Protein AF-A0A7W1DEQ1-F1 (afdb_monomer_lite)

Sequence (201 aa):
MPDDEEIKKRAEELRKRAEESTANTDRENWEGCSFKWQPTSEAKKAYHNLARIIHPDLALDAKEKEKRHTLMAKLNDAYSAGDQNLLNKLVEDFRDSPDLISGDSIGDKLVRAIRQIFQVKNRLQELRAELLTAELSELYILRKKVSAEMFEGRNLLKQMAERTKTHIKKSERRLATLKDLNQVQEDYVKERFGMDISAFR

Secondary structure (DSSP, 8-state):
---HHHHHHHHHHHHHHHHHHHHHHHHHTSSS--------HHHHHHHHHHHHHH-GGG-SSHHHHHHHHHHHHHHHHHHHHT-HHHHHHHHHHHHH-GGG----SHHHHHHHHHHHHHHHHHHHHHHHHHHHHHHHSHHHHHHHHHHHHHHTT--HHHHHHHHHHHHHHHHHHHHHHHHHHHHHHHHHHHHHHS--GGGG-

Radius of gyration: 39.17 Å; chains: 1; bounding box: 70×55×130 Å

Structure (mmCIF, N/CA/C/O backbone):
data_AF-A0A7W1DEQ1-F1
#
_entry.id   AF-A0A7W1DEQ1-F1
#
loop_
_atom_site.group_PDB
_atom_site.id
_atom_site.type_symbol
_atom_site.label_atom_id
_atom_site.label_alt_id
_atom_site.label_comp_id
_atom_site.label_asym_id
_atom_site.label_entity_id
_atom_site.label_seq_id
_atom_site.pdbx_PDB_ins_code
_atom_site.Cartn_x
_atom_site.Cartn_y
_atom_site.Cartn_z
_atom_site.occupancy
_atom_site.B_iso_or_equiv
_atom_site.auth_seq_id
_atom_site.auth_comp_id
_atom_site.auth_asym_id
_atom_site.auth_atom_id
_atom_site.pdbx_PDB_model_num
ATOM 1 N N . MET A 1 1 ? -7.112 30.415 -86.686 1.00 47.03 1 MET A N 1
ATOM 2 C CA . MET A 1 1 ? -6.333 29.981 -85.514 1.00 47.03 1 MET A CA 1
ATOM 3 C C . MET A 1 1 ? -6.645 30.923 -84.359 1.00 47.03 1 MET A C 1
ATOM 5 O O . MET A 1 1 ? -5.878 31.847 -84.126 1.00 47.03 1 MET A O 1
ATOM 9 N N . PRO A 1 2 ? -7.811 30.804 -83.711 1.00 53.19 2 PRO A N 1
ATOM 10 C CA . PRO A 1 2 ? -7.944 31.236 -82.327 1.00 53.19 2 PRO A CA 1
ATOM 11 C C . PRO A 1 2 ? -7.381 30.130 -81.411 1.00 53.19 2 PRO A C 1
ATOM 13 O O . PRO A 1 2 ? -7.212 29.008 -81.874 1.00 53.19 2 PRO A O 1
ATOM 16 N N . ASP A 1 3 ? -7.077 30.462 -80.157 1.00 55.84 3 ASP A N 1
ATOM 17 C CA . ASP A 1 3 ? -6.889 29.527 -79.022 1.00 55.84 3 ASP A CA 1
ATOM 18 C C . ASP A 1 3 ? -5.497 29.446 -78.372 1.00 55.84 3 ASP A C 1
ATOM 20 O O . ASP A 1 3 ? -5.327 28.678 -77.434 1.00 55.84 3 ASP A O 1
ATOM 24 N N . ASP A 1 4 ? -4.524 30.299 -78.708 1.00 60.38 4 ASP A N 1
ATOM 25 C CA . ASP A 1 4 ? -3.333 30.445 -77.838 1.00 60.38 4 ASP A CA 1
ATOM 26 C C . ASP A 1 4 ? -3.597 31.378 -76.640 1.00 60.38 4 ASP A C 1
ATOM 28 O O . ASP A 1 4 ? -3.030 31.205 -75.557 1.00 60.38 4 ASP A O 1
ATOM 32 N N . GLU A 1 5 ? -4.487 32.363 -76.798 1.00 63.62 5 GLU A N 1
ATOM 33 C CA . GLU A 1 5 ? -4.832 33.286 -75.709 1.00 63.62 5 GLU A CA 1
ATOM 34 C C . GLU A 1 5 ? -5.783 32.671 -74.679 1.00 63.62 5 GLU A C 1
ATOM 36 O O . GLU A 1 5 ? -5.655 32.946 -73.484 1.00 63.62 5 GLU A O 1
ATOM 41 N N . GLU A 1 6 ? -6.710 31.809 -75.103 1.00 67.56 6 GLU A N 1
ATOM 42 C CA . GLU A 1 6 ? -7.657 31.171 -74.182 1.00 67.56 6 GLU A CA 1
ATOM 43 C C . GLU A 1 6 ? -6.969 30.170 -73.251 1.00 67.56 6 GLU A C 1
ATOM 45 O O . GLU A 1 6 ? -7.298 30.089 -72.066 1.00 67.56 6 GLU A O 1
ATOM 50 N N . ILE A 1 7 ? -5.967 29.447 -73.758 1.00 67.12 7 ILE A N 1
ATOM 51 C CA . ILE A 1 7 ? -5.186 28.491 -72.966 1.00 67.12 7 ILE A CA 1
ATOM 52 C C . ILE A 1 7 ? -4.368 29.227 -71.900 1.00 67.12 7 ILE A C 1
ATOM 54 O O . ILE A 1 7 ? -4.332 28.797 -70.745 1.00 67.12 7 ILE A O 1
ATOM 58 N N . LYS A 1 8 ? -3.767 30.372 -72.252 1.00 68.31 8 LYS A N 1
ATOM 59 C CA . LYS A 1 8 ? -3.029 31.210 -71.295 1.00 68.31 8 LYS A CA 1
ATOM 60 C C . LYS A 1 8 ? -3.944 31.773 -70.209 1.00 68.31 8 LYS A C 1
ATOM 62 O O . LYS A 1 8 ? -3.600 31.673 -69.034 1.00 68.31 8 LYS A O 1
ATOM 67 N N . LYS A 1 9 ? -5.134 32.263 -70.577 1.00 76.75 9 LYS A N 1
ATOM 68 C CA . LYS A 1 9 ? -6.123 32.764 -69.606 1.00 76.75 9 LYS A CA 1
ATOM 69 C C . LYS A 1 9 ? -6.588 31.677 -68.638 1.00 76.75 9 LYS A C 1
ATOM 71 O O . LYS A 1 9 ? -6.597 31.907 -67.434 1.00 76.75 9 LYS A O 1
ATOM 76 N N . ARG A 1 10 ? -6.881 30.467 -69.126 1.00 74.38 10 ARG A N 1
ATOM 77 C CA . ARG A 1 10 ? -7.274 29.339 -68.258 1.00 74.38 10 ARG A CA 1
ATOM 78 C C . ARG A 1 10 ? -6.138 28.882 -67.338 1.00 74.38 10 ARG A C 1
ATOM 80 O O . ARG A 1 10 ? -6.393 28.524 -66.191 1.00 74.38 10 ARG A O 1
ATOM 87 N N . ALA A 1 11 ? -4.887 28.916 -67.802 1.00 71.88 11 ALA A N 1
ATOM 88 C CA . ALA A 1 11 ? -3.726 28.596 -66.969 1.00 71.88 11 ALA A CA 1
ATOM 89 C C . ALA A 1 11 ? -3.509 29.629 -65.848 1.00 71.88 11 ALA A C 1
ATOM 91 O O . ALA A 1 11 ? -3.163 29.256 -64.726 1.00 71.88 11 ALA A O 1
ATOM 92 N N . GLU A 1 12 ? -3.745 30.912 -66.125 1.00 74.19 12 GLU A N 1
ATOM 93 C CA . GLU A 1 12 ? -3.698 31.977 -65.116 1.00 74.19 12 GLU A CA 1
ATOM 94 C C . GLU A 1 12 ? -4.859 31.892 -64.120 1.00 74.19 12 GLU A C 1
ATOM 96 O O . GLU A 1 12 ? -4.646 32.068 -62.921 1.00 74.19 12 GLU A O 1
ATOM 101 N N . GLU A 1 13 ? -6.067 31.556 -64.576 1.00 77.81 13 GLU A N 1
ATOM 102 C CA . GLU A 1 13 ? -7.224 31.341 -63.696 1.00 77.81 13 GLU A CA 1
ATOM 103 C C . GLU A 1 13 ? -7.026 30.143 -62.760 1.00 77.81 13 GLU A C 1
ATOM 105 O O . GLU A 1 13 ? -7.338 30.230 -61.572 1.00 77.81 13 GLU A O 1
ATOM 110 N N . LEU A 1 14 ? -6.444 29.044 -63.252 1.00 71.94 14 LEU A N 1
ATOM 111 C CA . LEU A 1 14 ? -6.099 27.888 -62.419 1.00 71.94 14 LEU A CA 1
ATOM 112 C C . LEU A 1 14 ? -5.022 28.225 -61.380 1.00 71.94 14 LEU A C 1
ATOM 114 O O . LEU A 1 14 ? -5.104 27.746 -60.250 1.00 71.94 14 LEU A O 1
ATOM 118 N N . ARG A 1 15 ? -4.045 29.076 -61.728 1.00 69.75 15 ARG A N 1
ATOM 119 C CA . ARG A 1 15 ? -3.025 29.559 -60.781 1.00 69.75 15 ARG A CA 1
ATOM 120 C C . ARG A 1 15 ? -3.622 30.454 -59.705 1.00 69.75 15 ARG A C 1
ATOM 122 O O . ARG A 1 15 ? -3.370 30.206 -58.532 1.00 69.75 15 ARG A O 1
ATOM 129 N N . LYS A 1 16 ? -4.464 31.420 -60.081 1.00 74.75 16 LYS A N 1
ATOM 130 C CA . LYS A 1 16 ? -5.161 32.279 -59.113 1.00 74.75 16 LYS A CA 1
ATOM 131 C C . LYS A 1 16 ? -6.043 31.472 -58.173 1.00 74.75 16 LYS A C 1
ATOM 133 O O . LYS A 1 16 ? -6.017 31.702 -56.973 1.00 74.75 16 LYS A O 1
ATOM 138 N N . ARG A 1 17 ? -6.762 30.476 -58.694 1.00 69.56 17 ARG A N 1
ATOM 139 C CA . ARG A 1 17 ? -7.605 29.602 -57.873 1.00 69.56 17 ARG A CA 1
ATOM 140 C C . ARG A 1 17 ? -6.783 28.733 -56.921 1.00 69.56 17 ARG A C 1
ATOM 142 O O . ARG A 1 17 ? -7.217 28.535 -55.792 1.00 69.56 17 ARG A O 1
ATOM 149 N N . ALA A 1 18 ? -5.610 28.257 -57.351 1.00 62.25 18 ALA A N 1
ATOM 150 C CA . ALA A 1 18 ? -4.668 27.540 -56.492 1.00 62.25 18 ALA A CA 1
ATOM 151 C C . ALA A 1 18 ? -4.112 28.451 -55.381 1.00 62.25 18 ALA A C 1
ATOM 153 O O . ALA A 1 18 ? -4.144 28.060 -54.216 1.00 62.25 18 ALA A O 1
ATOM 154 N N . GLU A 1 19 ? -3.702 29.678 -55.719 1.00 63.50 19 GLU A N 1
ATOM 155 C CA . GLU A 1 19 ? -3.213 30.688 -54.768 1.00 63.50 19 GLU A CA 1
ATOM 156 C C . GLU A 1 19 ? -4.291 31.122 -53.763 1.00 63.50 19 GLU A C 1
ATOM 158 O O . GLU A 1 19 ? -4.022 31.198 -52.564 1.00 63.50 19 GLU A O 1
ATOM 163 N N . GLU A 1 20 ? -5.529 31.339 -54.215 1.00 62.06 20 GLU A N 1
ATOM 164 C CA . GLU A 1 20 ? -6.677 31.650 -53.355 1.00 62.06 20 GLU A CA 1
ATOM 165 C C . GLU A 1 20 ? -7.023 30.480 -52.428 1.00 62.06 20 GLU A C 1
ATOM 167 O O . GLU A 1 20 ? -7.321 30.700 -51.254 1.00 62.06 20 GLU A O 1
ATOM 172 N N . SER A 1 21 ? -6.925 29.233 -52.907 1.00 57.22 21 SER A N 1
ATOM 173 C CA . SER A 1 21 ? -7.135 28.055 -52.059 1.00 57.22 21 SER A CA 1
ATOM 174 C C . SER A 1 21 ? -6.025 27.851 -51.026 1.00 57.22 21 SER A C 1
ATOM 176 O O . SER A 1 21 ? -6.354 27.523 -49.891 1.00 57.22 21 SER A O 1
ATOM 178 N N . THR A 1 22 ? -4.754 28.129 -51.355 1.00 52.09 22 THR A N 1
ATOM 179 C CA . THR A 1 22 ? -3.657 28.116 -50.368 1.00 52.09 22 THR A CA 1
ATOM 180 C C . THR A 1 22 ? -3.793 29.254 -49.357 1.00 52.09 22 THR A C 1
ATOM 182 O O . THR A 1 22 ? -3.634 29.046 -48.158 1.00 52.09 22 THR A O 1
ATOM 185 N N . ALA A 1 23 ? -4.189 30.447 -49.813 1.00 53.19 23 ALA A N 1
ATOM 186 C CA . ALA A 1 23 ? -4.351 31.614 -48.953 1.00 53.19 23 ALA A CA 1
ATOM 187 C C . ALA A 1 23 ? -5.555 31.493 -48.001 1.00 53.19 23 ALA A C 1
ATOM 189 O O . ALA A 1 23 ? -5.488 32.002 -46.881 1.00 53.19 23 ALA A O 1
ATOM 190 N N . ASN A 1 24 ? -6.634 30.809 -48.407 1.00 52.81 24 ASN A N 1
ATOM 191 C CA . ASN A 1 24 ? -7.759 30.497 -47.518 1.00 52.81 24 ASN A CA 1
ATOM 192 C C . ASN A 1 24 ? -7.419 29.392 -46.510 1.00 52.81 24 ASN A C 1
ATOM 194 O O . ASN A 1 24 ? -7.772 29.541 -45.343 1.00 52.81 24 ASN A O 1
ATOM 198 N N . THR A 1 25 ? -6.676 28.345 -46.900 1.00 50.09 25 THR A N 1
ATOM 199 C CA . THR A 1 25 ? -6.185 27.349 -45.928 1.00 50.09 25 THR A CA 1
ATOM 200 C C . THR A 1 25 ? -5.202 27.945 -44.925 1.00 50.09 25 THR A C 1
ATOM 202 O O . THR A 1 25 ? -5.201 27.535 -43.769 1.00 50.09 25 THR A O 1
ATOM 205 N N . ASP A 1 26 ? -4.411 28.946 -45.320 1.00 47.03 26 ASP A N 1
ATOM 206 C CA . ASP A 1 26 ? -3.446 29.587 -44.424 1.00 47.03 26 ASP A CA 1
ATOM 207 C C . ASP A 1 26 ? -4.098 30.636 -43.503 1.00 47.03 26 ASP A C 1
ATOM 209 O O . ASP A 1 26 ? -3.665 30.790 -42.361 1.00 47.03 26 ASP A O 1
ATOM 213 N N . ARG A 1 27 ? -5.163 31.328 -43.949 1.00 41.12 27 ARG A N 1
ATOM 214 C CA . ARG A 1 27 ? -5.910 32.302 -43.124 1.00 41.12 27 ARG A CA 1
ATOM 215 C C . ARG A 1 27 ? -6.861 31.654 -42.118 1.00 41.12 27 ARG A C 1
ATOM 217 O O . ARG A 1 27 ? -6.887 32.103 -40.977 1.00 41.12 27 ARG A O 1
ATOM 224 N N . GLU A 1 28 ? -7.600 30.607 -42.490 1.00 42.25 28 GLU A N 1
ATOM 225 C CA . GLU A 1 28 ? -8.505 29.911 -41.552 1.00 42.25 28 GLU A CA 1
ATOM 226 C C . GLU A 1 28 ? -7.742 29.088 -40.497 1.00 42.25 28 GLU A C 1
ATOM 228 O O . GLU A 1 28 ? -8.248 28.851 -39.402 1.00 42.25 28 GLU A O 1
ATOM 233 N N . ASN A 1 29 ? -6.491 28.707 -40.775 1.00 46.91 29 ASN A N 1
ATOM 234 C CA . ASN A 1 29 ? -5.663 27.912 -39.863 1.00 46.91 29 ASN A CA 1
ATOM 235 C C . ASN A 1 29 ? -4.826 28.761 -38.876 1.00 46.91 29 ASN A C 1
ATOM 237 O O . ASN A 1 29 ? -4.187 28.214 -37.976 1.00 46.91 29 ASN A O 1
ATOM 241 N N . TRP A 1 30 ? -4.827 30.096 -39.004 1.00 35.66 30 TRP A N 1
ATOM 242 C CA . TRP A 1 30 ? -3.998 30.998 -38.182 1.00 35.66 30 TRP A CA 1
ATOM 243 C C . TRP A 1 30 ? -4.705 31.640 -36.980 1.00 35.66 30 TRP A C 1
ATOM 245 O O . TRP A 1 30 ? -4.063 32.351 -36.208 1.00 35.66 30 TRP A O 1
ATOM 255 N N . GLU A 1 31 ? -5.990 31.355 -36.758 1.00 39.31 31 GLU A N 1
ATOM 256 C CA . GLU A 1 31 ? -6.706 31.751 -35.530 1.00 39.31 31 GLU A CA 1
ATOM 257 C C . GLU A 1 31 ? -6.883 30.586 -34.533 1.00 39.31 31 GLU A C 1
ATOM 259 O O . GLU A 1 31 ? -7.327 30.789 -33.404 1.00 39.31 31 GLU A O 1
ATOM 264 N N . GLY A 1 32 ? -6.475 29.364 -34.903 1.00 46.84 32 GLY A N 1
ATOM 265 C CA . GLY A 1 32 ? -6.760 28.147 -34.134 1.00 46.84 32 GLY A CA 1
ATOM 266 C C . GLY A 1 32 ? -5.676 27.637 -33.178 1.00 46.84 32 GLY A C 1
ATOM 267 O O . GLY A 1 32 ? -5.989 26.820 -32.318 1.00 46.84 32 GLY A O 1
ATOM 268 N N . CYS A 1 33 ? -4.407 28.046 -33.280 1.00 36.91 33 CYS A N 1
ATOM 269 C CA . CYS A 1 33 ? -3.329 27.354 -32.551 1.00 36.91 33 CYS A CA 1
ATOM 270 C C . CYS A 1 33 ? -2.178 28.277 -32.130 1.00 36.91 33 CYS A C 1
ATOM 272 O O . CYS A 1 33 ? -1.055 28.173 -32.609 1.00 36.91 33 CYS A O 1
ATOM 274 N N . SER A 1 34 ? -2.420 29.144 -31.150 1.00 44.41 34 SER A N 1
ATOM 275 C CA . SER A 1 34 ? -1.333 29.656 -30.308 1.00 44.41 34 SER A CA 1
ATOM 276 C C . SER A 1 34 ? -1.647 29.394 -28.838 1.00 44.41 34 SER A C 1
ATOM 278 O O . SER A 1 34 ? -1.632 30.306 -28.008 1.00 44.41 34 SER A O 1
ATOM 280 N N . PHE A 1 35 ? -1.870 28.126 -28.480 1.00 48.16 35 PHE A N 1
ATOM 281 C CA . PHE A 1 35 ? -1.556 27.715 -27.117 1.00 48.16 35 PHE A CA 1
ATOM 282 C C . PHE A 1 35 ? -0.030 27.745 -27.005 1.00 48.16 35 PHE A C 1
ATOM 284 O O . PHE A 1 35 ? 0.656 26.802 -27.391 1.00 48.16 35 PHE A O 1
ATOM 291 N N . LYS A 1 36 ? 0.534 28.878 -26.563 1.00 58.75 36 LYS A N 1
ATOM 292 C CA . LYS A 1 36 ? 1.955 28.947 -26.210 1.00 58.75 36 LYS A CA 1
ATOM 293 C C . LYS A 1 36 ? 2.146 28.030 -25.011 1.00 58.75 36 LYS A C 1
ATOM 295 O O . LYS A 1 36 ? 1.961 28.459 -23.876 1.00 58.75 36 LYS A O 1
ATOM 300 N N . TRP A 1 37 ? 2.461 26.766 -25.281 1.00 63.22 37 TRP A N 1
ATOM 301 C CA . TRP A 1 37 ? 2.790 25.783 -24.264 1.00 63.22 37 TRP A CA 1
ATOM 302 C C . TRP A 1 37 ? 3.887 26.366 -23.373 1.00 63.22 37 TRP A C 1
ATOM 304 O O . TRP A 1 37 ? 4.979 26.681 -23.849 1.00 63.22 37 TRP A O 1
ATOM 314 N N . GLN A 1 38 ? 3.572 26.574 -22.094 1.00 70.81 38 GLN A N 1
ATOM 315 C CA . GLN A 1 38 ? 4.526 27.005 -21.079 1.00 70.81 38 GLN A CA 1
ATOM 316 C C . GLN A 1 38 ? 4.953 25.756 -20.308 1.00 70.81 38 GLN A C 1
ATOM 318 O O . GLN A 1 38 ? 4.253 25.341 -19.384 1.00 70.81 38 GLN A O 1
ATOM 323 N N . PRO A 1 39 ? 6.069 25.109 -20.684 1.00 67.88 39 PRO A N 1
ATOM 324 C CA . PRO A 1 39 ? 6.409 23.815 -20.128 1.00 67.88 39 PRO A CA 1
ATOM 325 C C . PRO A 1 39 ? 6.858 23.993 -18.678 1.00 67.88 39 PRO A C 1
ATOM 327 O O . PRO A 1 39 ? 7.783 24.771 -18.403 1.00 67.88 39 PRO A O 1
ATOM 330 N N . THR A 1 40 ? 6.251 23.238 -17.764 1.00 76.56 40 THR A N 1
ATOM 331 C CA . THR A 1 40 ? 6.711 23.123 -16.376 1.00 76.56 40 THR A CA 1
ATOM 332 C C . THR A 1 40 ? 8.153 22.605 -16.332 1.00 76.56 40 THR A C 1
ATOM 334 O O . THR A 1 40 ? 8.636 21.919 -17.241 1.00 76.56 40 THR A O 1
ATOM 337 N N . SER A 1 41 ? 8.889 22.943 -15.270 1.00 74.12 41 SER A N 1
ATOM 338 C CA . SER A 1 41 ? 10.286 22.510 -15.105 1.00 74.12 41 SER A CA 1
ATOM 339 C C . SER A 1 41 ? 10.422 20.980 -15.077 1.00 74.12 41 SER A C 1
ATOM 341 O O . SER A 1 41 ? 11.418 20.435 -15.554 1.00 74.12 41 SER A O 1
ATOM 343 N N . GLU A 1 42 ? 9.403 20.287 -14.575 1.00 75.25 42 GLU A N 1
ATOM 344 C CA . GLU A 1 42 ? 9.288 18.830 -14.567 1.00 75.25 42 GLU A CA 1
ATOM 345 C C . GLU A 1 42 ? 9.077 18.255 -15.971 1.00 75.25 42 GLU A C 1
ATOM 347 O O . GLU A 1 42 ? 9.798 17.333 -16.356 1.00 75.25 42 GLU A O 1
ATOM 352 N N . ALA A 1 43 ? 8.187 18.846 -16.778 1.00 71.44 43 ALA A N 1
ATOM 353 C CA . ALA A 1 43 ? 7.960 18.425 -18.161 1.00 71.44 43 ALA A CA 1
ATOM 354 C C . ALA A 1 43 ? 9.224 18.570 -19.024 1.00 71.44 43 ALA A C 1
ATOM 356 O O . ALA A 1 43 ? 9.563 17.665 -19.786 1.00 71.44 43 ALA A O 1
ATOM 357 N N . LYS A 1 44 ? 9.993 19.658 -18.853 1.00 77.31 44 LYS A N 1
ATOM 358 C CA . LYS A 1 44 ? 11.289 19.828 -19.543 1.00 77.31 44 LYS A CA 1
ATOM 359 C C . LYS A 1 44 ? 12.292 18.744 -19.157 1.00 77.31 44 LYS A C 1
ATOM 361 O O . LYS A 1 44 ? 12.980 18.205 -20.021 1.00 77.31 44 LYS A O 1
ATOM 366 N N . LYS A 1 45 ? 12.384 18.414 -17.865 1.00 78.69 45 LYS A N 1
ATOM 367 C CA . LYS A 1 45 ? 13.288 17.364 -17.370 1.00 78.69 45 LYS A CA 1
ATOM 368 C C . LYS A 1 45 ? 12.898 15.990 -17.912 1.00 78.69 45 LYS A C 1
ATOM 370 O O . LYS A 1 45 ? 13.766 15.274 -18.403 1.00 78.69 45 LYS A O 1
ATOM 375 N N . ALA A 1 46 ? 11.617 15.633 -17.852 1.00 75.50 46 ALA A N 1
ATOM 376 C CA . ALA A 1 46 ? 11.111 14.366 -18.374 1.00 75.50 46 ALA A CA 1
ATOM 377 C C . ALA A 1 46 ? 11.348 14.239 -19.889 1.00 75.50 46 ALA A C 1
ATOM 379 O O . ALA A 1 46 ? 11.879 13.224 -20.339 1.00 75.50 46 ALA A O 1
ATOM 380 N N . TYR A 1 47 ? 11.080 15.306 -20.650 1.00 79.50 47 TYR A N 1
ATOM 381 C CA . TYR A 1 47 ? 11.345 15.362 -22.087 1.00 79.50 47 TYR A CA 1
ATOM 382 C C . TYR A 1 47 ? 12.833 15.181 -22.410 1.00 79.50 47 TYR A C 1
ATOM 384 O O . TYR A 1 47 ? 13.186 14.297 -23.185 1.00 79.50 47 TYR A O 1
ATOM 392 N N . HIS A 1 48 ? 13.730 15.951 -21.783 1.00 78.38 48 HIS A N 1
ATOM 393 C CA . HIS A 1 48 ? 15.169 15.833 -22.044 1.00 78.38 48 HIS A CA 1
ATOM 394 C C . HIS A 1 48 ? 15.730 14.460 -21.661 1.00 78.38 48 HIS A C 1
ATOM 396 O O . HIS A 1 48 ? 16.577 13.918 -22.376 1.00 78.38 48 HIS A O 1
ATOM 402 N N . ASN A 1 49 ? 15.246 13.875 -20.563 1.00 75.00 49 ASN A N 1
ATOM 403 C CA . ASN A 1 49 ? 15.651 12.537 -20.146 1.00 75.00 49 ASN A CA 1
ATOM 404 C C . ASN A 1 49 ? 15.249 11.475 -21.179 1.00 75.00 49 ASN A C 1
ATOM 406 O O . ASN A 1 49 ? 16.070 10.618 -21.502 1.00 75.00 49 ASN A O 1
ATOM 410 N N . LEU A 1 50 ? 14.030 11.550 -21.727 1.00 73.00 50 LEU A N 1
ATOM 411 C CA . LEU A 1 50 ? 13.557 10.637 -22.772 1.00 73.00 50 LEU A CA 1
ATOM 412 C C . LEU A 1 50 ? 14.238 10.874 -24.119 1.00 73.00 50 LEU A C 1
ATOM 414 O O . LEU A 1 50 ? 14.696 9.920 -24.746 1.00 73.00 50 LEU A O 1
ATOM 418 N N . ALA A 1 51 ? 14.380 12.133 -24.532 1.00 78.50 51 ALA A N 1
ATOM 419 C CA . ALA A 1 51 ? 15.039 12.508 -25.778 1.00 78.50 51 ALA A CA 1
ATOM 420 C C . ALA A 1 51 ? 16.482 11.988 -25.829 1.00 78.50 51 ALA A C 1
ATOM 422 O O . ALA A 1 51 ? 16.909 11.458 -26.850 1.00 78.50 51 ALA A O 1
ATOM 423 N N . ARG A 1 52 ? 17.219 12.041 -24.710 1.00 76.06 52 ARG A N 1
ATOM 424 C CA . ARG A 1 52 ? 18.583 11.492 -24.624 1.00 76.06 52 ARG A CA 1
ATOM 425 C C . ARG A 1 52 ? 18.635 9.975 -24.841 1.00 76.06 52 ARG A C 1
ATOM 427 O O . ARG A 1 52 ? 19.649 9.460 -25.298 1.00 76.06 52 ARG A O 1
ATOM 434 N N . ILE A 1 53 ? 17.569 9.260 -24.490 1.00 68.19 53 ILE A N 1
ATOM 435 C CA . ILE A 1 53 ? 17.488 7.796 -24.594 1.00 68.19 53 ILE A CA 1
ATOM 436 C C . ILE A 1 53 ? 17.019 7.367 -25.990 1.00 68.19 53 ILE A C 1
ATOM 438 O O . ILE A 1 53 ? 17.487 6.358 -26.512 1.00 68.19 53 ILE A O 1
ATOM 442 N N . ILE A 1 54 ? 16.100 8.129 -26.585 1.00 71.62 54 ILE A N 1
ATOM 443 C CA . ILE A 1 54 ? 15.393 7.782 -27.825 1.00 71.62 54 ILE A CA 1
ATOM 444 C C . ILE A 1 54 ? 16.029 8.472 -29.049 1.00 71.62 54 ILE A C 1
ATOM 446 O O . ILE A 1 54 ? 15.597 8.243 -30.174 1.00 71.62 54 ILE A O 1
ATOM 450 N N . HIS A 1 55 ? 17.091 9.270 -28.871 1.00 76.38 55 HIS A N 1
ATOM 451 C CA . HIS A 1 55 ? 17.668 10.059 -29.959 1.00 76.38 55 HIS A CA 1
ATOM 452 C C . HIS A 1 55 ? 18.065 9.195 -31.176 1.00 76.38 55 HIS A C 1
ATOM 454 O O . HIS A 1 55 ? 18.783 8.196 -31.009 1.00 76.38 55 HIS A O 1
ATOM 460 N N . PRO A 1 56 ? 17.652 9.577 -32.402 1.00 73.38 56 PRO A N 1
ATOM 461 C CA . PRO A 1 56 ? 17.972 8.833 -33.619 1.00 73.38 56 PRO A CA 1
ATOM 462 C C . PRO A 1 56 ? 19.475 8.808 -33.936 1.00 73.38 56 PRO A C 1
ATOM 464 O O . PRO A 1 56 ? 19.931 7.848 -34.542 1.00 73.38 56 PRO A O 1
ATOM 467 N N . ASP A 1 57 ? 20.262 9.789 -33.476 1.00 73.69 57 ASP A N 1
ATOM 468 C CA . ASP A 1 57 ? 21.730 9.800 -33.682 1.00 73.69 57 ASP A CA 1
ATOM 469 C C . ASP A 1 57 ? 22.479 8.732 -32.880 1.00 73.69 57 ASP A C 1
ATOM 471 O O . ASP A 1 57 ? 23.636 8.442 -33.161 1.00 73.69 57 ASP A O 1
ATOM 475 N N . LEU A 1 58 ? 21.831 8.131 -31.882 1.00 66.31 58 LEU A N 1
ATOM 476 C CA . LEU A 1 58 ? 22.403 7.020 -31.125 1.00 66.31 58 LEU A CA 1
ATOM 477 C C . LEU A 1 58 ? 22.094 5.662 -31.803 1.00 66.31 58 LEU A C 1
ATOM 479 O O . LEU A 1 58 ? 22.336 4.614 -31.203 1.00 66.31 58 LEU A O 1
ATOM 483 N N . ALA A 1 59 ? 21.485 5.657 -32.997 1.00 65.88 59 ALA A N 1
ATOM 484 C CA . ALA A 1 59 ? 21.213 4.452 -33.781 1.00 65.88 59 ALA A CA 1
ATOM 485 C C . ALA A 1 59 ? 22.423 4.074 -34.647 1.00 65.88 59 ALA A C 1
ATOM 487 O O . ALA A 1 59 ? 23.026 4.930 -35.291 1.00 65.88 59 ALA A O 1
ATOM 488 N N . LEU A 1 60 ? 22.746 2.780 -34.677 1.00 62.97 60 LEU A N 1
ATOM 489 C CA . LEU A 1 60 ? 23.851 2.236 -35.475 1.00 62.97 60 LEU A CA 1
ATOM 490 C C . LEU A 1 60 ? 23.383 1.728 -36.849 1.00 62.97 60 LEU A C 1
ATOM 492 O O . LEU A 1 60 ? 24.179 1.693 -37.783 1.00 62.97 60 LEU A O 1
ATOM 496 N N . ASP A 1 61 ? 22.101 1.371 -36.979 1.00 71.62 61 ASP A N 1
ATOM 497 C CA . ASP A 1 61 ? 21.499 0.833 -38.204 1.00 71.62 61 ASP A CA 1
ATOM 498 C C . ASP A 1 61 ? 20.338 1.710 -38.716 1.00 71.62 61 ASP A C 1
ATOM 500 O O . ASP A 1 61 ? 19.640 2.379 -37.947 1.00 71.62 61 ASP A O 1
ATOM 504 N N . ALA A 1 62 ? 20.091 1.690 -40.028 1.00 73.31 62 ALA A N 1
ATOM 505 C CA . ALA A 1 62 ? 19.055 2.496 -40.679 1.00 73.31 62 ALA A CA 1
ATOM 506 C C . ALA A 1 62 ? 17.642 2.147 -40.176 1.00 73.31 62 ALA A C 1
ATOM 508 O O . ALA A 1 62 ? 16.832 3.039 -39.919 1.00 73.31 62 ALA A O 1
ATOM 509 N N . LYS A 1 63 ? 17.369 0.858 -39.932 1.00 69.62 63 LYS A N 1
ATOM 510 C CA . LYS A 1 63 ? 16.083 0.388 -39.386 1.00 69.62 63 LYS A CA 1
ATOM 511 C C . LYS A 1 63 ? 15.856 0.842 -37.945 1.00 69.62 63 LYS A C 1
ATOM 513 O O . LYS A 1 63 ? 14.728 1.115 -37.537 1.00 69.62 63 LYS A O 1
ATOM 518 N N . GLU A 1 64 ? 16.919 0.925 -37.150 1.00 64.94 64 GLU A N 1
ATOM 519 C CA . GLU A 1 64 ? 16.839 1.454 -35.787 1.00 64.94 64 GLU A CA 1
ATOM 520 C C . GLU A 1 64 ? 16.635 2.959 -35.772 1.00 64.94 64 GLU A C 1
ATOM 522 O O . GLU A 1 64 ? 15.889 3.469 -34.935 1.00 64.94 64 GLU A O 1
ATOM 527 N N . LYS A 1 65 ? 17.277 3.661 -36.709 1.00 76.50 65 LYS A N 1
ATOM 528 C CA . LYS A 1 65 ? 17.117 5.100 -36.876 1.00 76.50 65 LYS A CA 1
ATOM 529 C C . LYS A 1 65 ? 15.662 5.450 -37.171 1.00 76.50 65 LYS A C 1
ATOM 531 O O . LYS A 1 65 ? 15.134 6.353 -36.532 1.00 76.50 65 LYS A O 1
ATOM 536 N N . GLU A 1 66 ? 14.990 4.696 -38.040 1.00 77.25 66 GLU A N 1
ATOM 537 C CA . GLU A 1 66 ? 13.557 4.868 -38.319 1.00 77.25 66 GLU A CA 1
ATOM 538 C C . GLU A 1 66 ? 12.687 4.611 -37.083 1.00 77.25 66 GLU A C 1
ATOM 540 O O . GLU A 1 66 ? 11.842 5.438 -36.739 1.00 77.25 66 GLU A O 1
ATOM 545 N N . LYS A 1 67 ? 12.927 3.518 -36.347 1.00 72.00 67 LYS A N 1
ATOM 546 C CA . LYS A 1 67 ? 12.189 3.235 -35.103 1.00 72.00 67 LYS A CA 1
ATOM 547 C C . LYS A 1 67 ? 12.363 4.362 -34.085 1.00 72.00 67 LYS A C 1
ATOM 549 O O . LYS A 1 67 ? 11.376 4.885 -33.572 1.00 72.00 67 LYS A O 1
ATOM 554 N N . ARG A 1 68 ? 13.600 4.795 -33.831 1.00 78.81 68 ARG A N 1
ATOM 555 C CA . ARG A 1 68 ? 13.895 5.910 -32.918 1.00 78.81 68 ARG A CA 1
ATOM 556 C C . ARG A 1 68 ? 13.300 7.226 -33.402 1.00 78.81 68 ARG A C 1
ATOM 558 O O . ARG A 1 68 ? 12.776 7.975 -32.589 1.00 78.81 68 ARG A O 1
ATOM 565 N N . HIS A 1 69 ? 13.280 7.465 -34.710 1.00 81.06 69 HIS A N 1
ATOM 566 C CA . HIS A 1 69 ? 12.613 8.620 -35.303 1.00 81.06 69 HIS A CA 1
ATOM 567 C C . HIS A 1 69 ? 11.103 8.611 -35.027 1.00 81.06 69 HIS A C 1
ATOM 569 O O . HIS A 1 69 ? 10.559 9.619 -34.585 1.00 81.06 69 HIS A O 1
ATOM 575 N N . THR A 1 70 ? 10.422 7.470 -35.196 1.00 80.88 70 THR A N 1
ATOM 576 C CA . THR A 1 70 ? 8.984 7.366 -34.873 1.00 80.88 70 THR A CA 1
ATOM 577 C C . THR A 1 70 ? 8.698 7.565 -33.385 1.00 80.88 70 THR A C 1
ATOM 579 O O . THR A 1 70 ? 7.695 8.176 -33.024 1.00 80.88 70 THR A O 1
ATOM 582 N N . LEU A 1 71 ? 9.586 7.094 -32.508 1.00 76.75 71 LEU A N 1
ATOM 583 C CA . LEU A 1 71 ? 9.455 7.278 -31.063 1.00 76.75 71 LEU A CA 1
ATOM 584 C C . LEU A 1 71 ? 9.738 8.728 -30.644 1.00 76.75 71 LEU A C 1
ATOM 586 O O . LEU A 1 71 ? 9.035 9.262 -29.790 1.00 76.75 71 LEU A O 1
ATOM 590 N N . MET A 1 72 ? 10.713 9.384 -31.278 1.00 81.75 72 MET A N 1
ATOM 591 C CA . MET A 1 72 ? 11.006 10.802 -31.073 1.00 81.75 72 MET A CA 1
ATOM 592 C C . MET A 1 72 ? 9.852 11.688 -31.562 1.00 81.75 72 MET A C 1
ATOM 594 O O . MET A 1 72 ? 9.497 12.647 -30.885 1.00 81.75 72 MET A O 1
ATOM 598 N N . ALA A 1 73 ? 9.213 11.336 -32.683 1.00 84.06 73 ALA A N 1
ATOM 599 C CA . ALA A 1 73 ? 8.015 12.021 -33.168 1.00 84.06 73 ALA A CA 1
ATOM 600 C C . ALA A 1 73 ? 6.875 11.945 -32.140 1.00 84.06 73 ALA A C 1
ATOM 602 O O . ALA A 1 73 ? 6.372 12.978 -31.716 1.00 84.06 73 ALA A O 1
ATOM 603 N N . LYS A 1 74 ? 6.571 10.746 -31.621 1.00 82.00 74 LYS A N 1
ATOM 604 C CA . LYS A 1 74 ? 5.559 10.573 -30.562 1.00 82.00 74 LYS A CA 1
ATOM 605 C C . LYS A 1 74 ? 5.879 11.368 -29.290 1.00 82.00 74 LYS A C 1
ATOM 607 O O . LYS A 1 74 ? 4.969 11.889 -28.649 1.00 82.00 74 LYS A O 1
ATOM 612 N N . LEU A 1 75 ? 7.157 11.460 -28.913 1.00 82.88 75 LEU A N 1
ATOM 613 C CA . LEU A 1 75 ? 7.594 12.257 -27.764 1.00 82.88 75 LEU A CA 1
ATOM 614 C C . LEU A 1 75 ? 7.378 13.759 -27.998 1.00 82.88 75 LEU A C 1
ATOM 616 O O . LEU A 1 75 ? 6.920 14.459 -27.096 1.00 82.88 75 LEU A O 1
ATOM 620 N N . ASN A 1 76 ? 7.692 14.243 -29.200 1.00 83.69 76 ASN A N 1
ATOM 621 C CA . ASN A 1 76 ? 7.484 15.637 -29.587 1.00 83.69 76 ASN A CA 1
ATOM 622 C C . ASN A 1 76 ? 5.994 15.988 -29.629 1.00 83.69 76 ASN A C 1
ATOM 624 O O . ASN A 1 76 ? 5.612 17.040 -29.119 1.00 83.69 76 ASN A O 1
ATOM 628 N N . ASP A 1 77 ? 5.157 15.087 -30.146 1.00 83.50 77 ASP A N 1
ATOM 629 C CA . ASP A 1 77 ? 3.703 15.250 -30.174 1.00 83.50 77 ASP A CA 1
ATOM 630 C C . ASP A 1 77 ? 3.148 15.370 -28.748 1.00 83.50 77 ASP A C 1
ATOM 632 O O . ASP A 1 77 ? 2.463 16.342 -28.429 1.00 83.50 77 ASP A O 1
ATOM 636 N N . ALA A 1 78 ? 3.534 14.458 -27.848 1.00 80.19 78 ALA A N 1
ATOM 637 C CA . ALA A 1 78 ? 3.129 14.498 -26.441 1.00 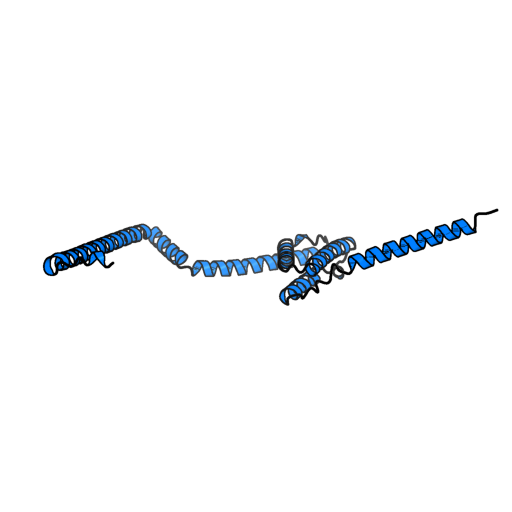80.19 78 ALA A CA 1
ATOM 638 C C . ALA A 1 78 ? 3.614 15.768 -25.716 1.00 80.19 78 ALA A C 1
ATOM 640 O O . ALA A 1 78 ? 2.886 16.345 -24.907 1.00 80.19 78 ALA A O 1
ATOM 641 N N . TYR A 1 79 ? 4.829 16.234 -26.022 1.00 79.81 79 TYR A N 1
ATOM 642 C CA . TYR A 1 79 ? 5.370 17.472 -25.459 1.00 79.81 79 TYR A CA 1
ATOM 643 C C . TYR A 1 79 ? 4.644 18.719 -25.985 1.00 79.81 79 TYR A C 1
ATOM 645 O O . TYR A 1 79 ? 4.413 19.653 -25.220 1.00 79.81 79 TYR A O 1
ATOM 653 N N . SER A 1 80 ? 4.261 18.729 -27.265 1.00 78.19 80 SER A N 1
ATOM 654 C CA . SER A 1 80 ? 3.516 19.829 -27.890 1.00 78.19 80 SER A CA 1
ATOM 655 C C . SER A 1 80 ? 2.066 19.920 -27.405 1.00 78.19 80 SER A C 1
ATOM 657 O O . SER A 1 80 ? 1.550 21.021 -27.230 1.00 78.19 80 SER A O 1
ATOM 659 N N . ALA A 1 81 ? 1.443 18.772 -27.113 1.00 76.75 81 ALA A N 1
ATOM 660 C CA . ALA A 1 81 ? 0.097 18.678 -26.551 1.00 76.75 81 ALA A CA 1
ATOM 661 C C . ALA A 1 81 ? 0.025 19.147 -25.091 1.00 76.75 81 ALA A C 1
ATOM 663 O O . ALA A 1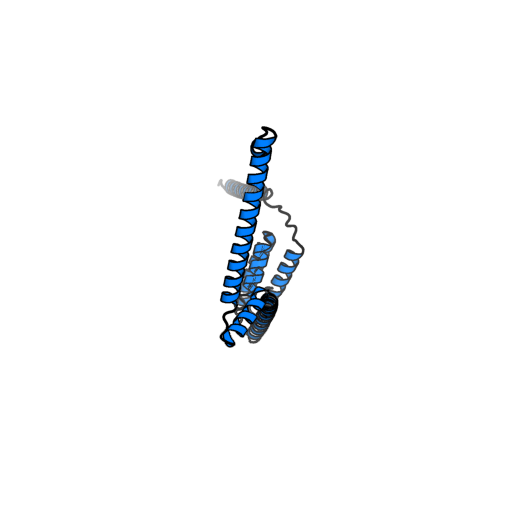 81 ? -1.054 19.448 -24.586 1.00 76.75 81 ALA A O 1
ATOM 664 N N . GLY A 1 82 ? 1.169 19.219 -24.409 1.00 71.19 82 GLY A N 1
ATOM 665 C CA . GLY A 1 82 ? 1.231 19.785 -23.075 1.00 71.19 82 GLY A CA 1
ATOM 666 C C . GLY A 1 82 ? 0.653 18.913 -21.962 1.00 71.19 82 GLY A C 1
ATOM 667 O O . GLY A 1 82 ? 0.289 19.393 -20.889 1.00 71.19 82 GLY A O 1
ATOM 668 N N . ASP A 1 83 ? 0.552 17.612 -22.192 1.00 72.94 83 ASP A N 1
ATOM 669 C CA . ASP A 1 83 ? 0.002 16.701 -21.201 1.00 72.94 83 ASP A CA 1
ATOM 670 C C . ASP A 1 83 ? 1.136 16.057 -20.392 1.00 72.94 83 ASP A C 1
ATOM 672 O O . ASP A 1 83 ? 1.791 15.095 -20.807 1.00 72.94 83 ASP A O 1
ATOM 676 N N . GLN A 1 84 ? 1.386 16.615 -19.206 1.00 71.19 84 GLN A N 1
ATOM 677 C CA . GLN A 1 84 ? 2.416 16.128 -18.288 1.00 71.19 84 GLN A CA 1
ATOM 678 C C . GLN A 1 84 ? 2.140 14.687 -17.818 1.00 71.19 84 GLN A C 1
ATOM 680 O O . GLN A 1 84 ? 3.083 13.934 -17.571 1.00 71.19 84 GLN A O 1
ATOM 685 N N . ASN A 1 85 ? 0.871 14.267 -17.750 1.00 71.88 85 ASN A N 1
ATOM 686 C CA . ASN A 1 85 ? 0.517 12.899 -17.378 1.00 71.88 85 ASN A CA 1
ATOM 687 C C . ASN A 1 85 ? 0.845 11.921 -18.505 1.00 71.88 85 ASN A C 1
ATOM 689 O O . ASN A 1 85 ? 1.355 10.837 -18.232 1.00 71.88 85 ASN A O 1
ATOM 693 N N . LEU A 1 86 ? 0.600 12.298 -19.764 1.00 72.94 86 LEU A N 1
ATOM 694 C CA . LEU A 1 86 ? 1.010 11.486 -20.914 1.00 72.94 86 LEU A CA 1
ATOM 695 C C . LEU A 1 86 ? 2.528 11.365 -21.008 1.00 72.94 86 LEU A C 1
ATOM 697 O O . LEU A 1 86 ? 3.025 10.274 -21.264 1.00 72.94 86 LEU A O 1
ATOM 701 N N . LEU A 1 87 ? 3.270 12.444 -20.744 1.00 74.44 87 LEU A N 1
ATOM 702 C CA . LEU A 1 87 ? 4.731 12.404 -20.735 1.00 74.44 87 LEU A CA 1
ATOM 703 C C . LEU A 1 87 ? 5.259 11.455 -19.645 1.00 74.44 87 LEU A C 1
ATOM 705 O O . LEU A 1 87 ? 6.147 10.651 -19.913 1.00 74.44 87 LEU A O 1
ATOM 709 N N . ASN A 1 88 ? 4.681 11.505 -18.441 1.00 71.06 88 ASN A N 1
ATOM 710 C CA . ASN A 1 88 ? 5.038 10.610 -17.338 1.00 71.06 88 ASN A CA 1
ATOM 711 C C . ASN A 1 88 ? 4.685 9.148 -17.637 1.00 71.06 88 ASN A C 1
ATOM 713 O O . ASN A 1 88 ? 5.518 8.276 -17.409 1.00 71.06 88 ASN A O 1
ATOM 717 N N . LYS A 1 89 ? 3.511 8.883 -18.219 1.00 74.69 89 LYS A N 1
ATOM 718 C CA . LYS A 1 89 ? 3.131 7.539 -18.679 1.00 74.69 89 LYS A CA 1
ATOM 719 C C . LYS A 1 89 ? 4.086 7.021 -19.743 1.00 74.69 89 LYS A C 1
ATOM 721 O O . LYS A 1 89 ? 4.534 5.893 -19.649 1.00 74.69 89 LYS A O 1
ATOM 726 N N . LEU A 1 90 ? 4.487 7.861 -20.698 1.00 72.38 90 LEU A N 1
ATOM 727 C CA . LEU A 1 90 ? 5.479 7.478 -21.701 1.00 72.38 90 LEU A CA 1
ATOM 728 C C . LEU A 1 90 ? 6.831 7.148 -21.046 1.00 72.38 90 LEU A C 1
ATOM 730 O O . LEU A 1 90 ? 7.509 6.216 -21.468 1.00 72.38 90 LEU A O 1
ATOM 734 N N . VAL A 1 91 ? 7.230 7.886 -20.001 1.00 70.31 91 VAL A N 1
ATOM 735 C CA . VAL A 1 91 ? 8.419 7.555 -19.198 1.00 70.31 91 VAL A CA 1
ATOM 736 C C . VAL A 1 91 ? 8.263 6.197 -18.516 1.00 70.31 91 VAL A C 1
ATOM 738 O O . VAL A 1 91 ? 9.212 5.417 -18.541 1.00 70.31 91 VAL A O 1
ATOM 741 N N . GLU A 1 92 ? 7.116 5.923 -17.901 1.00 67.56 92 GLU A N 1
ATOM 742 C CA . GLU A 1 92 ? 6.812 4.649 -17.238 1.00 67.56 92 GLU A CA 1
ATOM 743 C C . GLU A 1 92 ? 6.782 3.488 -18.235 1.00 67.56 92 GLU A C 1
ATOM 745 O O . GLU A 1 92 ? 7.523 2.529 -18.062 1.00 67.56 92 GLU A O 1
ATOM 750 N N . ASP A 1 93 ? 6.085 3.625 -19.359 1.00 67.12 93 ASP A N 1
ATOM 751 C CA . ASP A 1 93 ? 6.004 2.605 -20.407 1.00 67.12 93 ASP A CA 1
ATOM 752 C C . ASP A 1 93 ? 7.391 2.260 -20.979 1.00 67.12 93 ASP A C 1
ATOM 754 O O . ASP A 1 93 ? 7.720 1.091 -21.201 1.00 67.12 93 ASP A O 1
ATOM 758 N N . PHE A 1 94 ? 8.259 3.262 -21.172 1.00 65.69 94 PHE A N 1
ATOM 759 C CA . PHE A 1 94 ? 9.656 3.042 -21.571 1.00 65.69 94 PHE A CA 1
ATOM 760 C C . PHE A 1 94 ? 10.526 2.469 -20.448 1.00 65.69 94 PHE A C 1
ATOM 762 O O . PHE A 1 94 ? 11.509 1.769 -20.722 1.00 65.69 94 PHE A O 1
ATOM 769 N N . ARG A 1 95 ? 10.207 2.778 -19.187 1.00 60.84 95 ARG A N 1
ATOM 770 C CA . ARG A 1 95 ? 10.835 2.147 -18.024 1.00 60.84 95 ARG A CA 1
ATOM 771 C C . ARG A 1 95 ? 10.392 0.702 -17.870 1.00 60.84 95 ARG A C 1
ATOM 773 O O . ARG A 1 95 ? 11.215 -0.073 -17.416 1.00 60.84 95 ARG A O 1
ATOM 780 N N . ASP A 1 96 ? 9.194 0.327 -18.280 1.00 59.97 96 ASP A N 1
ATOM 781 C CA . ASP A 1 96 ? 8.688 -1.035 -18.111 1.00 59.97 96 ASP A CA 1
ATOM 782 C C . ASP A 1 96 ? 9.000 -1.917 -19.324 1.00 59.97 96 ASP A C 1
ATOM 784 O O . ASP A 1 96 ? 9.149 -3.131 -19.196 1.00 59.97 96 ASP A O 1
ATOM 788 N N . SER A 1 97 ? 9.215 -1.303 -20.492 1.00 59.28 97 SER A N 1
ATOM 789 C CA . SER A 1 97 ? 9.512 -2.001 -21.744 1.00 59.28 97 SER A CA 1
ATOM 790 C C . SER A 1 97 ? 10.918 -1.669 -22.277 1.00 59.28 97 SER A C 1
ATOM 792 O O . SER A 1 97 ? 11.069 -0.947 -23.268 1.00 59.28 97 SER A O 1
ATOM 794 N N . PRO A 1 98 ? 11.996 -2.237 -21.692 1.00 56.12 98 PRO A N 1
ATOM 795 C CA . PRO A 1 98 ? 13.357 -2.111 -22.229 1.00 56.12 98 PRO A CA 1
ATOM 796 C C . PRO A 1 98 ? 13.517 -2.756 -23.621 1.00 56.12 98 PRO A C 1
ATOM 798 O O . PRO A 1 98 ? 14.534 -2.545 -24.287 1.00 56.12 98 PRO A O 1
ATOM 801 N N . ASP A 1 99 ? 12.508 -3.506 -24.068 1.00 55.84 99 ASP A N 1
ATOM 802 C CA . ASP A 1 99 ? 12.486 -4.282 -25.303 1.00 55.84 99 ASP A CA 1
ATOM 803 C C . ASP A 1 99 ? 12.239 -3.466 -26.583 1.00 55.84 99 ASP A C 1
ATOM 805 O O . ASP A 1 99 ? 12.487 -3.980 -27.680 1.00 55.84 99 ASP A O 1
ATOM 809 N N . LEU A 1 100 ? 11.842 -2.189 -26.469 1.00 54.56 100 LEU A N 1
ATOM 810 C CA . LEU A 1 100 ? 11.563 -1.324 -27.628 1.00 54.56 100 LEU A CA 1
ATOM 811 C C . LEU A 1 100 ? 12.789 -1.060 -28.520 1.00 54.56 100 LEU A C 1
ATOM 813 O O . LEU A 1 100 ? 12.634 -0.733 -29.697 1.00 54.56 100 LEU A O 1
ATOM 817 N N . ILE A 1 101 ? 14.008 -1.227 -28.000 1.00 55.38 101 ILE A N 1
ATOM 818 C CA . ILE A 1 101 ? 15.243 -1.123 -28.788 1.00 55.38 101 ILE A CA 1
ATOM 819 C C . ILE A 1 101 ? 15.643 -2.537 -29.212 1.00 55.38 101 ILE A C 1
ATOM 821 O O . ILE A 1 101 ? 16.461 -3.198 -28.571 1.00 55.38 101 ILE A O 1
ATOM 825 N N . SER A 1 102 ? 14.985 -3.046 -30.253 1.00 53.91 102 SER A N 1
ATOM 826 C CA . SER A 1 102 ? 15.283 -4.345 -30.873 1.00 53.91 102 SER A CA 1
ATOM 827 C C . SER A 1 102 ? 16.477 -4.219 -31.828 1.00 53.91 102 SER A C 1
ATOM 829 O O . SER A 1 102 ? 16.318 -4.331 -33.043 1.00 53.91 102 SER A O 1
ATOM 831 N N . GLY A 1 103 ? 17.644 -3.914 -31.267 1.00 56.62 103 GLY A N 1
ATOM 832 C CA . GLY A 1 103 ? 18.932 -4.081 -31.929 1.00 56.62 103 GLY A CA 1
ATOM 833 C C . GLY A 1 103 ? 19.540 -5.420 -31.540 1.00 56.62 103 GLY A C 1
ATOM 834 O O . GLY A 1 103 ? 19.481 -5.804 -30.370 1.00 56.62 103 GLY A O 1
ATOM 835 N N . ASP A 1 104 ? 20.056 -6.178 -32.509 1.00 59.56 104 ASP A N 1
ATOM 836 C CA . ASP A 1 104 ? 20.657 -7.500 -32.255 1.00 59.56 104 ASP A CA 1
ATOM 837 C C . ASP A 1 104 ? 22.174 -7.417 -31.979 1.00 59.56 104 ASP A C 1
ATOM 839 O O . ASP A 1 104 ? 22.843 -8.435 -31.766 1.00 59.56 104 ASP A O 1
ATOM 843 N N . SER A 1 105 ? 22.736 -6.200 -31.940 1.00 72.88 105 SER A N 1
ATOM 844 C CA . SER A 1 105 ? 24.151 -5.991 -31.639 1.00 72.88 105 SER A CA 1
ATOM 845 C C . SER A 1 105 ? 24.479 -6.370 -30.193 1.00 72.88 105 SER A C 1
ATOM 847 O O . SER A 1 105 ? 23.659 -6.277 -29.275 1.00 72.88 105 SER A O 1
ATOM 849 N N . ILE A 1 106 ? 25.734 -6.758 -29.959 1.00 73.06 106 ILE A N 1
ATOM 850 C CA . ILE A 1 106 ? 26.260 -7.048 -28.617 1.00 73.06 106 ILE A CA 1
ATOM 851 C C . ILE A 1 106 ? 26.125 -5.813 -27.711 1.00 73.06 106 ILE A C 1
ATOM 853 O O . ILE A 1 106 ? 25.780 -5.942 -26.536 1.00 73.06 106 ILE A O 1
ATOM 857 N N . GLY A 1 107 ? 26.335 -4.613 -28.266 1.00 71.25 107 GLY A N 1
ATOM 858 C CA . GLY A 1 107 ? 26.152 -3.351 -27.546 1.00 71.25 107 GLY A CA 1
ATOM 859 C C . GLY A 1 107 ? 24.715 -3.153 -27.055 1.00 71.25 107 GLY A C 1
ATOM 860 O O . GLY A 1 107 ? 24.510 -2.769 -25.905 1.00 71.25 107 GLY A O 1
ATOM 861 N N . ASP A 1 108 ? 23.720 -3.503 -27.870 1.00 68.00 108 ASP A N 1
ATOM 862 C CA . ASP A 1 108 ? 22.303 -3.341 -27.524 1.00 68.00 108 ASP A CA 1
ATOM 863 C C . ASP A 1 108 ? 21.875 -4.306 -26.419 1.00 68.00 108 ASP A C 1
ATOM 865 O O . ASP A 1 108 ? 21.168 -3.922 -25.482 1.00 68.00 108 ASP A O 1
ATOM 869 N N . LYS A 1 109 ? 22.374 -5.547 -26.473 1.00 74.25 109 LYS A N 1
ATOM 870 C CA . LYS A 1 109 ? 22.170 -6.553 -25.419 1.00 74.25 109 LYS A CA 1
ATOM 871 C C . LYS A 1 109 ? 22.753 -6.082 -24.085 1.00 74.25 109 LYS A C 1
ATOM 873 O O . LYS A 1 109 ? 22.094 -6.210 -23.052 1.00 74.25 109 LYS A O 1
ATOM 878 N N . LEU A 1 110 ? 23.943 -5.474 -24.099 1.00 77.44 110 LEU A N 1
ATOM 879 C CA . LEU A 1 110 ? 24.570 -4.906 -22.899 1.00 77.44 110 LEU A CA 1
ATOM 880 C C . LEU A 1 110 ? 23.781 -3.717 -22.341 1.00 77.44 110 LEU A C 1
ATOM 882 O O . LEU A 1 110 ? 23.506 -3.671 -21.142 1.00 77.44 110 LEU A O 1
ATOM 886 N N . VAL A 1 111 ? 23.370 -2.776 -23.193 1.00 75.69 111 VAL A N 1
ATOM 887 C CA . VAL A 1 111 ? 22.568 -1.615 -22.773 1.00 75.69 111 VAL A CA 1
ATOM 888 C C . VAL A 1 111 ? 21.227 -2.060 -22.178 1.00 75.69 111 VAL A C 1
ATOM 890 O O . VAL A 1 111 ? 20.808 -1.530 -21.144 1.00 75.69 111 VAL A O 1
ATOM 893 N N . ARG A 1 112 ? 20.578 -3.070 -22.773 1.00 75.69 112 ARG A N 1
ATOM 894 C CA . ARG A 1 112 ? 19.348 -3.677 -22.247 1.00 75.69 112 ARG A CA 1
ATOM 895 C C . ARG A 1 112 ? 19.567 -4.293 -20.868 1.00 75.69 112 ARG A C 1
ATOM 897 O O . ARG A 1 112 ? 18.810 -3.984 -19.950 1.00 75.69 112 ARG A O 1
ATOM 904 N N . ALA A 1 113 ? 20.619 -5.095 -20.707 1.00 79.94 113 ALA A N 1
ATOM 905 C CA . ALA A 1 113 ? 20.949 -5.722 -19.430 1.00 79.94 113 ALA A CA 1
ATOM 906 C C . ALA A 1 113 ? 21.220 -4.677 -18.334 1.00 79.94 113 ALA A C 1
ATOM 908 O O . ALA A 1 113 ? 20.676 -4.780 -17.236 1.00 79.94 113 ALA A O 1
ATOM 909 N N . ILE A 1 114 ? 21.990 -3.623 -18.632 1.00 80.69 114 ILE A N 1
ATOM 910 C CA . ILE A 1 114 ? 22.256 -2.529 -17.683 1.00 80.69 114 ILE A CA 1
ATOM 911 C C . ILE A 1 114 ? 20.950 -1.853 -17.248 1.00 80.69 114 ILE A C 1
ATOM 913 O O . ILE A 1 114 ? 20.758 -1.584 -16.059 1.00 80.69 114 ILE A O 1
ATOM 917 N N . ARG A 1 115 ? 20.029 -1.601 -18.186 1.00 75.06 115 ARG A N 1
ATOM 918 C CA . ARG A 1 115 ? 18.737 -0.970 -17.887 1.00 75.06 115 ARG A CA 1
ATOM 919 C C . ARG A 1 115 ? 17.839 -1.870 -17.037 1.00 75.06 115 ARG A C 1
ATOM 921 O O . ARG A 1 115 ? 17.286 -1.389 -16.052 1.00 75.06 115 ARG A O 1
ATOM 928 N N . GLN A 1 116 ? 17.757 -3.158 -17.363 1.00 81.38 116 GLN A N 1
ATOM 929 C CA . GLN A 1 116 ? 17.023 -4.146 -16.564 1.00 81.38 116 GLN A CA 1
ATOM 930 C C . GLN A 1 116 ? 17.582 -4.234 -15.139 1.00 81.38 116 GLN A C 1
ATOM 932 O O . GLN A 1 116 ? 16.830 -4.184 -14.169 1.00 81.38 116 GLN A O 1
ATOM 937 N N . ILE A 1 117 ? 18.911 -4.271 -14.988 1.00 85.81 117 ILE A N 1
ATOM 938 C CA . ILE A 1 117 ? 19.559 -4.253 -13.670 1.00 85.81 117 ILE A CA 1
ATOM 939 C C . ILE A 1 117 ? 19.187 -2.981 -12.901 1.00 85.81 117 ILE A C 1
ATOM 941 O O . ILE A 1 117 ? 18.905 -3.048 -11.705 1.00 85.81 117 ILE A O 1
ATOM 945 N N . PHE A 1 118 ? 19.183 -1.821 -13.560 1.00 83.12 118 PHE A N 1
ATOM 946 C CA . PHE A 1 118 ? 18.801 -0.559 -12.929 1.00 83.12 118 PHE A CA 1
ATOM 947 C C . PHE A 1 118 ? 17.329 -0.549 -12.481 1.00 83.12 118 PHE A C 1
ATOM 949 O O . PHE A 1 118 ? 17.050 -0.166 -11.347 1.00 83.12 118 PHE A O 1
ATOM 956 N N . GLN A 1 119 ? 16.403 -1.036 -13.314 1.00 78.88 119 GLN A N 1
ATOM 957 C CA . GLN A 1 119 ? 14.979 -1.174 -12.970 1.00 78.88 119 GLN A CA 1
ATOM 958 C C . GLN A 1 119 ? 14.782 -2.082 -11.753 1.00 78.88 119 GLN A C 1
ATOM 960 O O . GLN A 1 119 ? 14.151 -1.681 -10.777 1.00 78.88 119 GLN A O 1
ATOM 965 N N . VAL A 1 120 ? 15.386 -3.275 -11.771 1.00 87.94 120 VAL A N 1
ATOM 966 C CA . VAL A 1 120 ? 15.301 -4.230 -10.658 1.00 87.94 120 VAL A CA 1
ATOM 967 C C . VAL A 1 120 ? 15.874 -3.624 -9.377 1.00 87.94 120 VAL A C 1
ATOM 969 O O . VAL A 1 120 ? 15.286 -3.777 -8.308 1.00 87.94 120 VAL A O 1
ATOM 972 N N . LYS A 1 121 ? 16.991 -2.890 -9.461 1.00 90.44 121 LYS A N 1
ATOM 973 C CA . LYS A 1 121 ? 17.572 -2.195 -8.302 1.00 90.44 121 LYS A CA 1
ATOM 974 C C . LYS A 1 121 ? 16.632 -1.140 -7.724 1.00 90.44 121 LYS A C 1
ATOM 976 O O . LYS A 1 121 ? 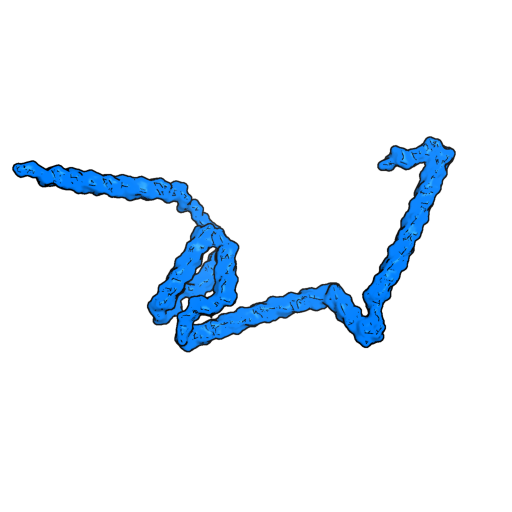16.472 -1.111 -6.506 1.00 90.44 121 LYS A O 1
ATOM 981 N N . ASN A 1 122 ? 16.004 -0.319 -8.563 1.00 85.75 122 ASN A N 1
ATOM 982 C CA . ASN A 1 122 ? 15.051 0.690 -8.097 1.00 85.75 122 ASN A CA 1
ATOM 983 C C . ASN A 1 122 ? 13.825 0.032 -7.460 1.00 85.75 122 ASN A C 1
ATOM 985 O O . ASN A 1 122 ? 13.460 0.388 -6.342 1.00 85.75 122 ASN A O 1
ATOM 989 N N . ARG A 1 123 ? 13.266 -1.010 -8.092 1.00 89.81 123 ARG A N 1
ATOM 990 C CA . ARG A 1 123 ? 12.129 -1.742 -7.523 1.00 89.81 123 ARG A CA 1
ATOM 991 C C . ARG A 1 123 ? 12.477 -2.390 -6.184 1.00 89.81 123 ARG A C 1
ATOM 993 O O . ARG A 1 123 ? 11.674 -2.370 -5.260 1.00 89.81 123 ARG A O 1
ATOM 1000 N N . LEU A 1 124 ? 13.691 -2.924 -6.039 1.00 94.88 124 LEU A N 1
ATOM 1001 C CA . LEU A 1 124 ? 14.172 -3.441 -4.756 1.00 94.88 124 LEU A CA 1
ATOM 1002 C C . LEU A 1 124 ? 14.311 -2.345 -3.693 1.00 94.88 124 LEU A C 1
ATOM 1004 O O . LEU A 1 124 ? 14.072 -2.617 -2.520 1.00 94.88 124 LEU A O 1
ATOM 1008 N N . GLN A 1 125 ? 14.710 -1.128 -4.065 1.00 94.69 125 GLN A N 1
ATOM 1009 C CA . GLN A 1 125 ? 14.772 -0.003 -3.129 1.00 94.69 125 GLN A CA 1
ATOM 1010 C C . GLN A 1 125 ? 13.377 0.429 -2.670 1.00 94.69 125 GLN A C 1
ATOM 1012 O O . GLN A 1 125 ? 13.174 0.608 -1.471 1.00 94.69 125 GLN A O 1
ATOM 1017 N N . GLU A 1 126 ? 12.418 0.522 -3.589 1.00 92.94 126 GLU A N 1
ATOM 1018 C CA . GLU A 1 126 ? 11.012 0.797 -3.269 1.00 92.94 126 GLU A CA 1
ATOM 1019 C C . GLU A 1 126 ? 10.434 -0.272 -2.343 1.00 92.94 126 GLU A C 1
ATOM 1021 O O . GLU A 1 126 ? 9.947 0.050 -1.265 1.00 92.94 126 GLU A O 1
ATOM 1026 N N . LEU A 1 127 ? 10.590 -1.552 -2.697 1.00 94.88 127 LEU A N 1
ATOM 1027 C CA . LEU A 1 127 ? 10.129 -2.669 -1.872 1.00 94.88 127 LEU A CA 1
ATOM 1028 C C . LEU A 1 127 ? 10.767 -2.665 -0.481 1.00 94.88 127 LEU A C 1
ATOM 1030 O O . LEU A 1 127 ? 10.114 -3.025 0.493 1.00 94.88 127 LEU A O 1
ATOM 1034 N N . ARG A 1 128 ? 12.034 -2.253 -0.353 1.00 96.50 128 ARG A N 1
ATOM 1035 C CA . ARG A 1 128 ? 12.675 -2.087 0.961 1.00 96.50 128 ARG A CA 1
ATOM 1036 C C . ARG A 1 128 ? 12.044 -0.954 1.761 1.00 96.50 128 ARG A C 1
ATOM 1038 O O . ARG A 1 128 ? 11.855 -1.116 2.961 1.00 96.50 128 ARG A O 1
ATOM 1045 N N . ALA A 1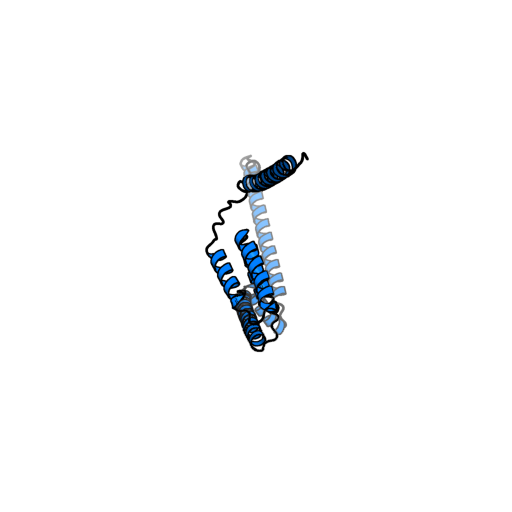 129 ? 11.724 0.170 1.126 1.00 94.19 129 ALA A N 1
ATOM 1046 C CA . ALA A 1 129 ? 11.037 1.270 1.792 1.00 94.19 129 ALA A CA 1
ATOM 1047 C C . ALA A 1 129 ? 9.619 0.859 2.226 1.00 94.19 129 ALA A C 1
ATOM 1049 O O . ALA A 1 129 ? 9.257 1.075 3.379 1.00 94.19 129 ALA A O 1
ATOM 1050 N N . GLU A 1 130 ? 8.861 0.199 1.347 1.00 94.69 130 GLU A N 1
ATOM 1051 C CA . GLU A 1 130 ? 7.539 -0.372 1.642 1.00 94.69 130 GLU A CA 1
ATOM 1052 C C . GLU A 1 130 ? 7.602 -1.413 2.771 1.00 94.69 130 GLU A C 1
ATOM 1054 O O . GLU A 1 130 ? 6.746 -1.439 3.653 1.00 94.69 130 GLU A O 1
ATOM 1059 N N . LEU A 1 131 ? 8.636 -2.259 2.786 1.00 95.06 131 LEU A N 1
ATOM 1060 C CA . LEU A 1 131 ? 8.850 -3.213 3.869 1.00 95.06 131 LEU A CA 1
ATOM 1061 C C . LEU A 1 131 ? 9.072 -2.474 5.191 1.00 95.06 131 LEU A C 1
ATOM 1063 O O . LEU A 1 131 ? 8.408 -2.789 6.170 1.00 95.06 131 LEU A O 1
ATOM 1067 N N . LEU A 1 132 ? 9.951 -1.470 5.228 1.00 94.12 132 LEU A N 1
ATOM 1068 C CA . LEU A 1 132 ? 10.215 -0.704 6.449 1.00 94.12 132 LEU A CA 1
ATOM 1069 C C . LEU A 1 132 ? 8.961 0.009 6.967 1.00 94.12 132 LEU A C 1
ATOM 1071 O O . LEU A 1 132 ? 8.697 -0.022 8.168 1.00 94.12 132 LEU A O 1
ATOM 1075 N N . THR A 1 133 ? 8.159 0.617 6.089 1.00 93.94 133 THR A N 1
ATOM 1076 C CA . THR A 1 133 ? 6.900 1.255 6.504 1.00 93.94 133 THR A CA 1
ATOM 1077 C C . THR A 1 133 ? 5.896 0.228 7.021 1.00 93.94 133 THR A C 1
ATOM 1079 O O . THR A 1 133 ? 5.259 0.460 8.051 1.00 93.94 133 THR A O 1
ATOM 1082 N N . ALA A 1 134 ? 5.799 -0.937 6.375 1.00 93.00 134 ALA A N 1
ATOM 1083 C CA . ALA A 1 134 ? 4.970 -2.037 6.848 1.00 93.00 134 ALA A CA 1
ATOM 1084 C C . ALA A 1 134 ? 5.451 -2.565 8.208 1.00 93.00 134 ALA A C 1
ATOM 1086 O O . ALA A 1 134 ? 4.626 -2.795 9.089 1.00 93.00 134 ALA A O 1
ATOM 1087 N N . GLU A 1 135 ? 6.761 -2.714 8.421 1.00 92.50 135 GLU A N 1
ATOM 1088 C CA . GLU A 1 135 ? 7.330 -3.206 9.679 1.00 92.50 135 GLU A CA 1
ATOM 1089 C C . GLU A 1 135 ? 7.161 -2.230 10.848 1.00 92.50 135 G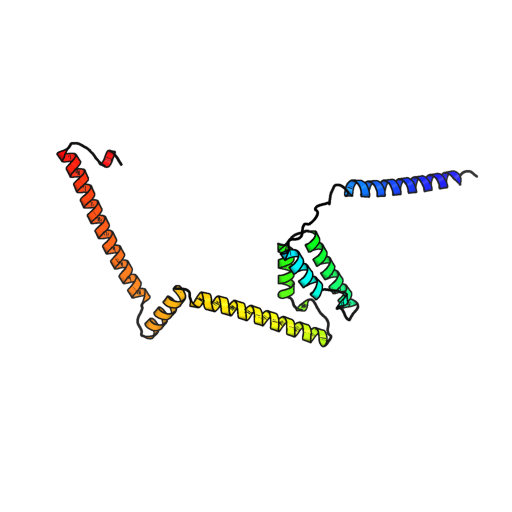LU A C 1
ATOM 1091 O O . GLU A 1 135 ? 6.968 -2.667 11.985 1.00 92.50 135 GLU A O 1
ATOM 1096 N N . LEU A 1 136 ? 7.199 -0.924 10.573 1.00 91.25 136 LEU A N 1
ATOM 1097 C CA . LEU A 1 136 ? 6.941 0.124 11.563 1.00 91.25 136 LEU A CA 1
ATOM 1098 C C . LEU A 1 136 ? 5.455 0.269 11.910 1.00 91.25 136 LEU A C 1
ATOM 1100 O O . LEU A 1 136 ? 5.125 0.873 12.930 1.00 91.25 136 LEU A O 1
ATOM 1104 N N . SER A 1 137 ? 4.552 -0.277 11.092 1.00 95.50 137 SER A N 1
ATOM 1105 C CA . SER A 1 137 ? 3.119 -0.198 11.364 1.00 95.50 137 SER A CA 1
ATOM 1106 C C . SER A 1 137 ? 2.746 -0.921 12.664 1.00 95.50 137 SER A C 1
ATOM 1108 O O . SER A 1 137 ? 3.221 -2.021 12.969 1.00 95.50 137 SER A O 1
ATOM 1110 N N . GLU A 1 138 ? 1.818 -0.335 13.421 1.00 93.69 138 GLU A N 1
ATOM 1111 C CA . GLU A 1 138 ? 1.305 -0.929 14.663 1.00 93.69 138 GLU A CA 1
ATOM 1112 C C . GLU A 1 138 ? 0.717 -2.326 14.432 1.00 93.69 138 GLU A C 1
ATOM 1114 O O . GLU A 1 138 ? 0.852 -3.224 15.267 1.00 93.69 138 GLU A O 1
ATOM 1119 N N . LEU A 1 139 ? 0.110 -2.530 13.261 1.00 94.12 139 LEU A N 1
ATOM 1120 C CA . LEU A 1 139 ? -0.478 -3.799 12.862 1.00 94.12 139 LEU A CA 1
ATOM 1121 C C . LEU A 1 139 ? 0.582 -4.890 12.692 1.00 94.12 139 LEU A C 1
ATOM 1123 O O . LEU A 1 139 ? 0.362 -6.021 13.125 1.00 94.12 139 LEU A O 1
ATOM 1127 N N . TYR A 1 140 ? 1.744 -4.573 12.117 1.00 94.19 140 TYR A N 1
ATOM 1128 C CA . TYR A 1 140 ? 2.836 -5.538 12.003 1.00 94.19 140 TYR A CA 1
ATOM 1129 C C . TYR A 1 140 ? 3.421 -5.904 13.369 1.00 94.19 140 TYR A C 1
ATOM 1131 O O . TYR A 1 140 ? 3.673 -7.084 13.635 1.00 94.19 140 TYR A O 1
ATOM 1139 N N . ILE A 1 141 ? 3.564 -4.926 14.268 1.00 93.12 141 ILE A N 1
ATOM 1140 C CA . ILE A 1 141 ? 3.995 -5.162 15.653 1.00 93.12 141 ILE A CA 1
ATOM 1141 C C . ILE A 1 141 ? 2.988 -6.067 16.376 1.00 93.12 141 ILE A C 1
ATOM 1143 O O . ILE A 1 141 ? 3.383 -7.043 17.020 1.00 93.12 141 ILE A O 1
ATOM 1147 N N . LEU A 1 142 ? 1.687 -5.788 16.245 1.00 93.94 142 LEU A N 1
ATOM 1148 C CA . LEU A 1 142 ? 0.629 -6.627 16.806 1.00 93.94 142 LEU A CA 1
ATOM 1149 C C . LEU A 1 142 ? 0.675 -8.039 16.214 1.00 93.94 142 LEU A C 1
ATOM 1151 O O . LEU A 1 142 ? 0.646 -9.009 16.966 1.00 93.94 142 LEU A O 1
ATOM 1155 N N . ARG A 1 143 ? 0.819 -8.170 14.891 1.00 94.44 143 ARG A N 1
ATOM 1156 C CA . ARG A 1 143 ? 0.943 -9.464 14.206 1.00 94.44 143 ARG A CA 1
ATOM 1157 C C . ARG A 1 143 ? 2.120 -10.271 14.746 1.00 94.44 143 ARG A C 1
ATOM 1159 O O . ARG A 1 143 ? 1.952 -11.460 15.013 1.00 94.44 143 ARG A O 1
ATOM 1166 N N . LYS A 1 144 ? 3.291 -9.648 14.937 1.00 94.75 144 LYS A N 1
ATOM 1167 C CA . LYS A 1 144 ? 4.466 -10.309 15.532 1.00 94.75 144 LYS A CA 1
ATOM 1168 C C . LYS A 1 144 ? 4.172 -10.812 16.945 1.00 94.75 144 LYS A C 1
ATOM 1170 O O . LYS A 1 144 ? 4.444 -11.975 17.227 1.00 94.75 144 LYS A O 1
ATOM 1175 N N . LYS A 1 145 ? 3.559 -9.985 17.798 1.00 93.62 145 LYS A N 1
ATOM 1176 C CA . LYS A 1 145 ? 3.167 -10.383 19.162 1.00 93.62 145 LYS A CA 1
ATOM 1177 C C . LYS A 1 145 ? 2.166 -11.539 19.157 1.00 93.62 145 LYS A C 1
ATOM 1179 O O . LYS A 1 145 ? 2.378 -12.525 19.847 1.00 93.62 145 LYS A O 1
ATOM 1184 N N . VAL A 1 146 ? 1.116 -11.453 18.338 1.00 95.88 146 VAL A N 1
ATOM 1185 C CA . VAL A 1 146 ? 0.114 -12.523 18.192 1.00 95.88 146 VAL A CA 1
ATOM 1186 C C . VAL A 1 146 ? 0.764 -13.821 17.716 1.00 95.88 146 VAL A C 1
ATOM 1188 O O . VAL A 1 146 ? 0.449 -14.878 18.248 1.00 95.88 146 VAL A O 1
ATOM 1191 N N . SER A 1 147 ? 1.685 -13.747 16.753 1.00 94.25 147 SER A N 1
ATOM 1192 C CA . SER A 1 147 ? 2.374 -14.931 16.224 1.00 94.25 147 SER A CA 1
ATOM 1193 C C . SER A 1 147 ? 3.273 -15.590 17.276 1.00 94.25 147 SER A C 1
ATOM 1195 O O . SER A 1 147 ? 3.272 -16.811 17.383 1.00 94.25 147 SER A O 1
ATOM 1197 N N . ALA A 1 148 ? 4.001 -14.798 18.073 1.00 94.06 148 ALA A N 1
ATOM 1198 C CA . ALA A 1 148 ? 4.826 -15.308 19.171 1.00 94.06 148 ALA A CA 1
ATOM 1199 C C . ALA A 1 148 ? 3.972 -15.993 20.251 1.00 94.06 148 ALA A C 1
ATOM 1201 O O . ALA A 1 148 ? 4.239 -17.126 20.632 1.00 94.06 148 ALA A O 1
ATOM 1202 N N . GLU A 1 149 ? 2.881 -15.350 20.669 1.00 94.06 149 GLU A N 1
ATOM 1203 C CA . GLU A 1 149 ? 1.946 -15.915 21.648 1.00 94.06 149 GLU A CA 1
ATOM 1204 C C . GLU A 1 149 ? 1.276 -17.197 21.134 1.00 94.06 149 GLU A C 1
ATOM 1206 O O . GLU A 1 149 ? 1.150 -18.166 21.882 1.00 94.06 149 GLU A O 1
ATOM 1211 N N . MET A 1 150 ? 0.904 -17.243 19.848 1.00 92.00 150 MET A N 1
ATOM 1212 C CA . MET A 1 150 ? 0.351 -18.448 19.222 1.00 92.00 150 MET A CA 1
ATOM 1213 C C . MET A 1 150 ? 1.355 -19.598 19.184 1.00 92.00 150 MET A C 1
ATOM 1215 O O . MET A 1 150 ? 0.955 -20.744 19.379 1.00 92.00 150 MET A O 1
ATOM 1219 N N . PHE A 1 151 ? 2.640 -19.309 18.963 1.00 92.25 151 PHE A N 1
ATOM 1220 C CA . PHE A 1 151 ? 3.696 -20.321 19.026 1.00 92.25 151 PHE A CA 1
ATOM 1221 C C . PHE A 1 151 ? 3.821 -20.920 20.433 1.00 92.25 151 PHE A C 1
ATOM 1223 O O . PHE A 1 151 ? 4.049 -22.115 20.587 1.00 92.25 151 PHE A O 1
ATOM 1230 N N . GLU A 1 152 ? 3.571 -20.114 21.463 1.00 93.25 152 GLU A N 1
ATOM 1231 C CA . GLU A 1 152 ? 3.490 -20.558 22.857 1.00 93.25 152 GLU A CA 1
ATOM 1232 C C . GLU A 1 152 ? 2.110 -21.144 23.236 1.00 93.25 152 GLU A C 1
ATOM 1234 O O . GLU A 1 152 ? 1.820 -21.367 24.412 1.00 93.25 152 GLU A O 1
ATOM 1239 N N . GLY A 1 153 ? 1.234 -21.387 22.252 1.00 92.50 153 GLY A N 1
ATOM 1240 C CA . GLY A 1 153 ? -0.093 -21.982 22.438 1.00 92.50 153 GLY A CA 1
ATOM 1241 C C . GLY A 1 153 ? -1.148 -21.036 23.024 1.00 92.50 153 GLY A C 1
ATOM 1242 O O . GLY A 1 153 ? -2.252 -21.470 23.361 1.00 92.50 153 GLY A O 1
ATOM 1243 N N . ARG A 1 154 ? -0.848 -19.738 23.150 1.00 92.88 154 ARG A N 1
ATOM 1244 C CA . ARG A 1 154 ? -1.760 -18.726 23.699 1.00 92.88 154 ARG A CA 1
ATOM 1245 C C . ARG A 1 154 ? -2.431 -17.930 22.582 1.00 92.88 154 ARG A C 1
ATOM 1247 O O . ARG A 1 154 ? -1.813 -17.513 21.610 1.00 92.88 154 ARG A O 1
ATOM 1254 N N . ASN A 1 155 ? -3.731 -17.667 22.727 1.00 93.56 155 ASN A N 1
ATOM 1255 C CA . ASN A 1 155 ? -4.481 -16.852 21.768 1.00 93.56 155 ASN A CA 1
ATOM 1256 C C . ASN A 1 155 ? -4.691 -15.427 22.304 1.00 93.56 155 ASN A C 1
ATOM 1258 O O . ASN A 1 155 ? -5.711 -15.125 22.929 1.00 93.56 155 ASN A O 1
ATOM 1262 N N . LEU A 1 156 ? -3.717 -14.551 22.037 1.00 93.50 156 LEU A N 1
ATOM 1263 C CA . LEU A 1 156 ? -3.730 -13.149 22.470 1.00 93.50 156 LEU A CA 1
ATOM 1264 C C . LEU A 1 156 ? -4.973 -12.388 21.978 1.00 93.50 156 LEU A C 1
ATOM 1266 O O . LEU A 1 156 ? -5.590 -11.653 22.746 1.00 93.50 156 LEU A O 1
ATOM 1270 N N . LEU A 1 157 ? -5.379 -12.584 20.719 1.00 94.06 157 LEU A N 1
ATOM 1271 C CA . LEU A 1 157 ? -6.538 -11.886 20.146 1.00 94.06 157 LEU A CA 1
ATOM 1272 C C . LEU A 1 157 ? -7.835 -12.245 20.874 1.00 94.06 157 LEU A C 1
ATOM 1274 O O . LEU A 1 157 ? -8.656 -11.367 21.138 1.00 94.06 157 LEU A O 1
ATOM 1278 N N . LYS A 1 158 ? -8.002 -13.517 21.254 1.00 94.44 158 LYS A N 1
ATOM 1279 C CA . LYS A 1 158 ? -9.153 -13.960 22.047 1.00 94.44 158 LYS A CA 1
ATOM 1280 C C . LYS A 1 158 ? -9.178 -13.281 23.419 1.00 94.44 158 LYS A C 1
ATOM 1282 O O . LYS A 1 158 ? -10.215 -12.749 23.807 1.00 94.44 158 LYS A O 1
ATOM 1287 N N . GLN A 1 159 ? -8.040 -13.226 24.113 1.00 93.38 159 GLN A N 1
ATOM 1288 C CA . GLN A 1 159 ? -7.935 -12.547 25.411 1.00 93.38 159 GLN A CA 1
ATOM 1289 C C . GLN A 1 159 ? -8.220 -11.042 25.299 1.00 93.38 159 GLN A C 1
ATOM 1291 O O . GLN A 1 159 ? -8.951 -10.481 26.117 1.00 93.38 159 GLN A O 1
ATOM 1296 N N . MET A 1 160 ? -7.686 -10.381 24.267 1.00 95.00 160 MET A N 1
ATOM 1297 C CA . MET A 1 160 ? -7.967 -8.970 23.991 1.00 95.00 160 MET A CA 1
ATOM 1298 C C . MET A 1 160 ? -9.462 -8.743 23.747 1.00 95.00 160 MET A C 1
ATOM 1300 O O . MET A 1 160 ? -10.033 -7.821 24.325 1.00 95.00 160 MET A O 1
ATOM 1304 N N . ALA A 1 161 ? -10.107 -9.604 22.957 1.00 96.06 161 ALA A N 1
ATOM 1305 C CA . ALA A 1 161 ? -11.539 -9.528 22.681 1.00 96.06 161 ALA A CA 1
ATOM 1306 C C . ALA A 1 161 ? -12.401 -9.750 23.937 1.00 96.06 161 ALA A C 1
ATOM 1308 O O . ALA A 1 161 ? -13.414 -9.081 24.137 1.00 96.06 161 ALA A O 1
ATOM 1309 N N . GLU A 1 162 ? -12.020 -10.680 24.811 1.00 96.75 162 GLU A N 1
ATOM 1310 C CA . GLU A 1 162 ? -12.705 -10.885 26.091 1.00 96.75 162 GLU A CA 1
ATOM 1311 C C . GLU A 1 162 ? -12.546 -9.661 26.998 1.00 96.75 162 GLU A C 1
ATOM 1313 O O . GLU A 1 162 ? -13.531 -9.153 27.543 1.00 96.75 162 GLU A O 1
ATOM 1318 N N . ARG A 1 163 ? -11.333 -9.106 27.087 1.00 96.50 163 ARG A N 1
ATOM 1319 C CA . ARG A 1 163 ? -11.064 -7.890 27.858 1.00 96.50 163 ARG A CA 1
ATOM 1320 C C . ARG A 1 163 ? -11.877 -6.704 27.340 1.00 96.50 163 ARG A C 1
ATOM 1322 O O . ARG A 1 163 ? -12.528 -6.037 28.145 1.00 96.50 163 ARG A O 1
ATOM 1329 N N . THR A 1 164 ? -11.917 -6.453 26.032 1.00 96.88 164 THR A N 1
ATOM 1330 C CA . THR A 1 164 ? -12.718 -5.353 25.465 1.00 96.88 164 THR A CA 1
ATOM 1331 C C . THR A 1 164 ? -14.207 -5.536 25.738 1.00 96.88 164 THR A C 1
ATOM 1333 O O . THR A 1 164 ? -14.849 -4.585 26.179 1.00 96.88 164 THR A O 1
ATOM 1336 N N . LYS A 1 165 ? -14.748 -6.757 25.623 1.00 97.75 165 LYS A N 1
ATOM 1337 C CA . LYS A 1 165 ? -16.137 -7.056 26.022 1.00 97.75 165 LYS A CA 1
ATOM 1338 C C . LYS A 1 165 ? -16.411 -6.701 27.484 1.00 97.75 165 LYS A C 1
ATOM 1340 O O . LYS A 1 165 ? -17.461 -6.139 27.789 1.00 97.75 165 LYS A O 1
ATOM 1345 N N . THR A 1 166 ? -15.486 -6.998 28.400 1.00 97.44 166 THR A N 1
ATOM 1346 C CA . THR A 1 166 ? -15.664 -6.611 29.812 1.00 97.44 166 THR A CA 1
ATOM 1347 C C . THR A 1 166 ? -15.644 -5.096 30.011 1.00 97.44 166 THR A C 1
ATOM 1349 O O . THR A 1 166 ? -16.437 -4.585 30.801 1.00 97.44 166 THR A O 1
ATOM 1352 N N . HIS A 1 167 ? -14.785 -4.368 29.290 1.00 97.25 167 HIS A N 1
ATOM 1353 C CA . HIS A 1 167 ? -14.750 -2.906 29.337 1.00 97.25 167 HIS A CA 1
ATOM 1354 C C . HIS A 1 167 ? -16.036 -2.289 28.784 1.00 97.25 167 HIS A C 1
ATOM 1356 O O . HIS A 1 167 ? -16.587 -1.407 29.436 1.00 97.25 167 HIS A O 1
ATOM 1362 N N . ILE A 1 168 ? -16.558 -2.802 27.665 1.00 97.75 168 ILE A N 1
ATOM 1363 C CA . ILE A 1 168 ? -17.846 -2.375 27.096 1.00 97.75 168 ILE A CA 1
ATOM 1364 C C . ILE A 1 168 ? -18.957 -2.541 28.136 1.00 97.75 168 ILE A C 1
ATOM 1366 O O . ILE A 1 168 ? -19.601 -1.559 28.493 1.00 97.75 168 ILE A O 1
ATOM 1370 N N . LYS A 1 169 ? -19.089 -3.731 28.739 1.00 97.88 169 LYS A N 1
ATOM 1371 C CA . LYS A 1 169 ? -20.098 -3.981 29.784 1.00 97.88 169 LYS A CA 1
ATOM 1372 C C . LYS A 1 169 ? -19.969 -3.041 30.986 1.00 97.88 169 LYS A C 1
ATOM 1374 O O . LYS A 1 169 ? -20.972 -2.624 31.558 1.00 97.88 169 LYS A O 1
ATOM 1379 N N . LYS A 1 170 ? -18.744 -2.719 31.418 1.00 97.69 170 LYS A N 1
ATOM 1380 C CA . LYS A 1 170 ? -18.516 -1.766 32.520 1.00 97.69 170 LYS A CA 1
ATOM 1381 C C . LYS A 1 170 ? -18.950 -0.351 32.135 1.00 97.69 170 LYS A C 1
ATOM 1383 O O . LYS A 1 170 ? -19.597 0.315 32.940 1.00 97.69 170 LYS A O 1
ATOM 1388 N N . SER A 1 171 ? -18.615 0.088 30.924 1.00 96.81 171 SER A N 1
ATOM 1389 C CA . SER A 1 171 ? -19.016 1.395 30.401 1.00 96.81 171 SER A CA 1
ATOM 1390 C C . SER A 1 171 ? -20.533 1.503 30.242 1.00 96.81 171 SER A C 1
ATOM 1392 O O . SER A 1 171 ? -21.105 2.503 30.660 1.00 96.81 171 SER A O 1
ATOM 1394 N N . GLU A 1 172 ? -21.194 0.460 29.735 1.00 97.56 172 GLU A N 1
ATOM 1395 C CA . GLU A 1 172 ? -22.658 0.387 29.622 1.00 97.56 172 GLU A CA 1
ATOM 1396 C C . GLU A 1 172 ? -23.342 0.498 30.986 1.00 97.56 172 GLU A C 1
ATOM 1398 O O . GLU A 1 172 ? -24.263 1.293 31.148 1.00 97.56 172 GLU A O 1
ATOM 1403 N N . ARG A 1 173 ? -22.854 -0.238 31.995 1.00 97.31 173 ARG A N 1
ATOM 1404 C CA . ARG A 1 173 ? -23.376 -0.140 33.368 1.00 97.31 173 ARG A CA 1
ATOM 1405 C C . ARG A 1 173 ? -23.224 1.266 33.929 1.00 97.31 173 ARG A C 1
ATOM 1407 O O . ARG A 1 173 ? -24.176 1.801 34.479 1.00 97.31 173 ARG A O 1
ATOM 1414 N N . ARG A 1 174 ? -22.047 1.876 33.765 1.00 96.75 174 ARG A N 1
ATOM 1415 C CA . ARG A 1 174 ? -21.801 3.249 34.225 1.00 96.75 174 ARG A CA 1
ATOM 1416 C C . ARG A 1 174 ? -22.733 4.242 33.534 1.00 96.75 174 ARG A C 1
ATOM 1418 O O . ARG A 1 174 ? -23.246 5.142 34.188 1.00 96.75 174 ARG A O 1
ATOM 1425 N N . LEU A 1 175 ? -22.953 4.071 32.233 1.00 97.12 175 LEU A N 1
ATOM 1426 C CA . LEU A 1 175 ? -23.871 4.900 31.461 1.00 97.12 175 LEU A CA 1
ATOM 1427 C C . LEU A 1 175 ? -25.318 4.733 31.941 1.00 97.12 175 LEU A C 1
ATOM 1429 O O . LEU A 1 175 ? -26.006 5.736 32.085 1.00 97.12 175 LEU A O 1
ATOM 1433 N N . ALA A 1 176 ? -25.757 3.508 32.240 1.00 97.19 176 ALA A N 1
ATOM 1434 C CA . ALA A 1 176 ? -27.075 3.254 32.822 1.00 97.19 176 ALA A CA 1
ATOM 1435 C C . ALA A 1 176 ? -27.232 3.949 34.183 1.00 97.19 176 ALA A C 1
ATOM 1437 O O . ALA A 1 176 ? -28.152 4.734 34.354 1.00 97.19 176 ALA A O 1
ATOM 1438 N N . THR A 1 177 ? -26.269 3.788 35.096 1.00 97.12 177 THR A N 1
ATOM 1439 C CA . THR A 1 177 ? -26.313 4.451 36.412 1.00 97.12 177 THR A CA 1
ATOM 1440 C C . THR A 1 177 ? -26.379 5.975 36.300 1.00 97.12 177 THR A C 1
ATOM 1442 O O . THR A 1 177 ? -27.106 6.617 37.049 1.00 97.12 177 THR A O 1
ATOM 1445 N N . LEU A 1 178 ? -25.631 6.577 35.369 1.00 96.12 178 LEU A N 1
ATOM 1446 C CA . LEU A 1 178 ? -25.683 8.024 35.143 1.00 96.12 178 LEU A CA 1
ATOM 1447 C C . LEU A 1 178 ? -27.026 8.477 34.561 1.00 96.12 178 LEU A C 1
ATOM 1449 O O . LEU A 1 178 ? -27.498 9.555 34.912 1.00 96.12 178 LEU A O 1
ATOM 1453 N N . LYS A 1 179 ? -27.645 7.668 33.693 1.00 94.69 179 LYS A N 1
ATOM 1454 C CA . LYS A 1 179 ? -28.998 7.933 33.192 1.00 94.69 179 LYS A CA 1
ATOM 1455 C C . LYS A 1 179 ? -30.026 7.869 34.315 1.00 94.69 179 LYS A C 1
ATOM 1457 O O . LYS A 1 17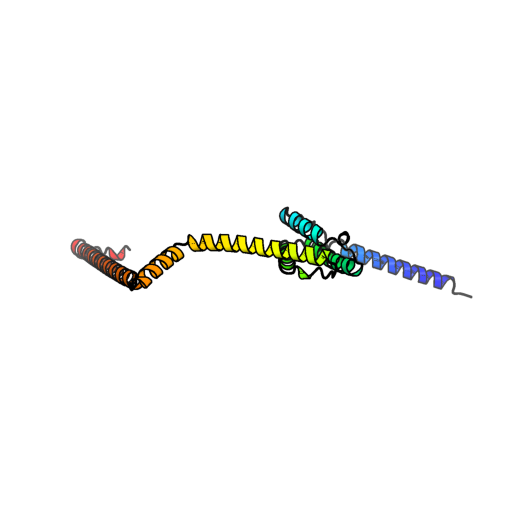9 ? -30.813 8.797 34.430 1.00 94.69 179 LYS A O 1
ATOM 1462 N N . ASP A 1 180 ? -29.963 6.845 35.161 1.00 95.31 180 ASP A N 1
ATOM 1463 C CA . ASP A 1 180 ? -30.879 6.688 36.293 1.00 95.31 180 ASP A CA 1
ATOM 1464 C C . ASP A 1 180 ? -30.744 7.859 37.278 1.00 95.31 180 ASP A C 1
ATOM 1466 O O . ASP A 1 180 ? -31.740 8.433 37.703 1.00 95.31 180 ASP A O 1
ATOM 1470 N N . LEU A 1 181 ? -29.513 8.278 37.597 1.00 93.88 181 LEU A N 1
ATOM 1471 C CA . LEU A 1 181 ? -29.265 9.438 38.461 1.00 93.88 181 LEU A CA 1
ATOM 1472 C C . LEU A 1 181 ? -29.801 10.742 37.861 1.00 93.88 181 LEU A C 1
ATOM 1474 O O . LEU A 1 181 ? -30.389 11.538 38.589 1.00 93.88 181 LEU A O 1
ATOM 1478 N N . ASN A 1 182 ? -29.608 10.961 36.558 1.00 91.62 182 ASN A N 1
ATOM 1479 C CA . ASN A 1 182 ? -30.167 12.131 35.880 1.00 91.62 182 ASN A CA 1
ATOM 1480 C C . ASN A 1 182 ? -31.699 12.098 35.891 1.00 91.62 182 ASN A C 1
ATOM 1482 O O . ASN A 1 182 ? -32.307 13.115 36.200 1.00 91.62 182 ASN A O 1
ATOM 1486 N N . GLN A 1 183 ? -32.313 10.941 35.629 1.00 90.75 183 GLN A N 1
ATOM 1487 C CA . GLN A 1 183 ? -33.767 10.788 35.670 1.00 90.75 183 GLN A CA 1
ATOM 1488 C C . GLN A 1 183 ? -34.313 11.114 37.064 1.00 90.75 183 GLN A C 1
ATOM 1490 O O . GLN A 1 183 ? -35.220 11.925 37.197 1.00 90.75 183 GLN A O 1
ATOM 1495 N N . VAL A 1 184 ? -33.694 10.568 38.116 1.00 91.50 184 VAL A N 1
ATOM 1496 C CA . VAL A 1 184 ? -34.069 10.862 39.508 1.00 91.50 184 VAL A CA 1
ATOM 1497 C C . VAL A 1 184 ? -33.919 12.353 39.833 1.00 91.50 184 VAL A C 1
ATOM 1499 O O . VAL A 1 184 ? -34.737 12.906 40.563 1.00 91.50 184 VAL A O 1
ATOM 1502 N N . GLN A 1 185 ? -32.889 13.026 39.311 1.00 87.50 185 GLN A N 1
ATOM 1503 C CA . GLN A 1 185 ? -32.721 14.472 39.491 1.00 87.50 185 GLN A CA 1
ATOM 1504 C C . GLN A 1 185 ? -33.802 15.283 38.766 1.00 87.50 185 GLN A C 1
ATOM 1506 O O . GLN A 1 185 ? -34.318 16.243 39.339 1.00 87.50 185 GLN A O 1
ATOM 1511 N N . GLU A 1 186 ? -34.146 14.906 37.535 1.00 86.94 186 GLU A N 1
ATOM 1512 C CA . GLU A 1 186 ? -35.223 15.532 36.762 1.00 86.94 186 GLU A CA 1
ATOM 1513 C C . GLU A 1 186 ? -36.574 15.357 37.473 1.00 86.94 186 GLU A C 1
ATOM 1515 O O . GLU A 1 186 ? -37.278 16.344 37.702 1.00 86.94 186 GLU A O 1
ATOM 1520 N N . ASP A 1 187 ? -36.883 14.137 37.920 1.00 87.50 187 ASP A N 1
ATOM 1521 C CA . ASP A 1 187 ? -38.106 13.810 38.658 1.00 87.50 187 ASP A CA 1
ATOM 1522 C C . ASP A 1 187 ? -38.181 14.582 39.988 1.00 87.50 187 ASP A C 1
ATOM 1524 O O . ASP A 1 187 ? -39.206 15.185 40.309 1.00 87.50 187 ASP A O 1
ATOM 1528 N N . TYR A 1 188 ? -37.073 14.660 40.732 1.00 89.06 188 TYR A N 1
ATOM 1529 C CA . TYR A 1 188 ? -36.999 15.419 41.982 1.00 89.06 188 TYR A CA 1
ATOM 1530 C C . TYR A 1 188 ? -37.287 16.912 41.791 1.00 89.06 188 TYR A C 1
ATOM 1532 O O . TYR A 1 188 ? -37.985 17.525 42.602 1.00 89.06 188 TYR A O 1
ATOM 1540 N N . VAL A 1 189 ? -36.745 17.528 40.736 1.00 87.00 189 VAL A N 1
ATOM 1541 C CA . VAL A 1 189 ? -37.007 18.947 40.460 1.00 87.00 189 VAL A CA 1
ATOM 1542 C C . VAL A 1 189 ? -38.453 19.158 40.030 1.00 87.00 189 VAL A C 1
ATOM 1544 O O . VAL A 1 189 ? -39.083 20.124 40.473 1.00 87.00 189 VAL A O 1
ATOM 1547 N N . LYS A 1 190 ? -39.001 18.231 39.243 1.00 87.31 190 LYS A N 1
ATOM 1548 C CA . LYS A 1 190 ? -40.404 18.248 38.840 1.00 87.31 190 LYS A CA 1
ATOM 1549 C C . LYS A 1 190 ? -41.340 18.173 40.043 1.00 87.31 190 LYS A C 1
ATOM 1551 O O . LYS A 1 190 ? -42.261 18.979 40.135 1.00 87.31 190 LYS A O 1
ATOM 1556 N N . GLU A 1 191 ? -41.073 17.284 40.998 1.00 88.50 191 GLU A N 1
ATOM 1557 C CA . GLU A 1 191 ? -41.868 17.153 42.226 1.00 88.50 191 GLU A CA 1
ATOM 1558 C C . GLU A 1 191 ? -41.698 18.343 43.181 1.00 88.50 191 GLU A C 1
ATOM 1560 O O . GLU A 1 191 ? -42.680 18.854 43.719 1.00 88.50 191 GLU A O 1
ATOM 1565 N N . ARG A 1 192 ? -40.462 18.811 43.404 1.00 90.25 192 ARG A N 1
ATOM 1566 C CA . ARG A 1 192 ? -40.176 19.848 44.410 1.00 90.25 192 ARG A CA 1
ATOM 1567 C C . ARG A 1 192 ? -40.505 21.264 43.943 1.00 90.25 192 ARG A C 1
ATOM 1569 O O . ARG A 1 192 ? -40.879 22.096 44.767 1.00 90.25 192 ARG A O 1
ATOM 1576 N N . PHE A 1 193 ? -40.322 21.555 42.657 1.00 87.06 193 PHE A N 1
ATOM 1577 C CA . PHE A 1 193 ? -40.439 22.909 42.107 1.00 87.06 193 PHE A CA 1
ATOM 1578 C C . PHE A 1 193 ? -41.525 23.041 41.032 1.00 87.06 193 PHE A C 1
ATOM 1580 O O . PHE A 1 193 ? -41.723 24.140 40.520 1.00 87.06 193 PHE A O 1
ATOM 1587 N N . GLY A 1 194 ? -42.220 21.954 40.669 1.00 84.31 194 GLY A N 1
ATOM 1588 C CA . GLY A 1 194 ? -43.240 21.965 39.612 1.00 84.31 194 GLY A CA 1
ATOM 1589 C C . GLY A 1 194 ? -42.683 22.276 38.218 1.00 84.31 194 GLY A C 1
ATOM 1590 O O . GLY A 1 194 ? -43.449 22.569 37.304 1.00 84.31 194 GLY A O 1
ATOM 1591 N N . MET A 1 195 ? -41.356 22.255 38.057 1.00 78.69 195 MET A N 1
ATOM 1592 C CA . MET A 1 195 ? -40.664 22.571 36.810 1.00 78.69 195 MET A CA 1
ATOM 1593 C C . MET A 1 195 ? -40.197 21.291 36.132 1.00 78.69 195 MET A C 1
ATOM 1595 O O . MET A 1 195 ? -39.411 20.535 36.695 1.00 78.69 195 MET A O 1
ATOM 1599 N N . ASP A 1 196 ? -40.646 21.076 34.898 1.00 80.50 196 ASP A N 1
ATOM 1600 C CA . ASP A 1 196 ? -40.168 19.971 34.076 1.00 80.50 196 ASP A CA 1
ATOM 1601 C C . ASP A 1 196 ? -38.904 20.397 33.316 1.00 80.50 196 ASP A C 1
ATOM 1603 O O . ASP A 1 196 ? -38.979 21.077 32.292 1.00 80.50 196 ASP A O 1
ATOM 1607 N N . ILE A 1 197 ? -37.726 20.040 33.840 1.00 72.94 197 ILE A N 1
ATOM 1608 C CA . ILE A 1 197 ? -36.438 20.403 33.221 1.00 72.94 197 ILE A CA 1
ATOM 1609 C C . ILE A 1 197 ? -36.295 19.759 31.833 1.00 72.94 197 ILE A C 1
ATOM 1611 O O . ILE A 1 197 ? -35.664 20.340 30.949 1.00 72.94 197 ILE A O 1
ATOM 1615 N N . SER A 1 198 ? -36.914 18.595 31.610 1.00 72.25 198 SER A N 1
ATOM 1616 C CA . SER A 1 198 ? -36.846 17.889 30.327 1.00 72.25 198 SER A CA 1
ATOM 1617 C C . SER A 1 198 ? -37.467 18.686 29.172 1.00 72.25 198 SER A C 1
ATOM 1619 O O . SER A 1 198 ? -37.051 18.521 28.030 1.00 72.25 198 SER A O 1
ATOM 1621 N N . ALA A 1 199 ? -38.386 19.614 29.466 1.00 70.94 199 ALA A N 1
ATOM 1622 C CA . ALA A 1 199 ? -39.009 20.495 28.479 1.00 70.94 199 ALA A CA 1
ATOM 1623 C C . ALA A 1 199 ? -38.086 21.627 27.975 1.00 70.94 199 ALA A C 1
ATOM 1625 O O . ALA A 1 199 ? -38.437 22.311 27.015 1.00 70.94 199 ALA A O 1
ATOM 1626 N N . PHE A 1 200 ? -36.928 21.847 28.616 1.00 69.38 200 PHE A N 1
ATOM 1627 C CA . PHE A 1 200 ? -35.966 22.904 28.266 1.00 69.38 200 PHE A CA 1
ATOM 1628 C C . PHE A 1 200 ? -34.765 22.418 27.435 1.00 69.38 200 PHE A C 1
ATOM 1630 O O . PHE A 1 200 ? -33.913 23.237 27.079 1.00 69.38 200 PHE A O 1
ATOM 1637 N N . ARG A 1 201 ? -34.663 21.115 27.150 1.00 62.47 201 ARG A N 1
ATOM 1638 C CA . ARG A 1 201 ? -33.599 20.509 26.332 1.00 62.47 201 ARG A CA 1
ATOM 1639 C C . ARG A 1 201 ? -34.121 20.169 24.939 1.00 62.47 201 ARG A C 1
ATOM 1641 O O . ARG A 1 201 ? -33.332 20.352 23.987 1.00 62.47 201 ARG A O 1
#

pLDDT: mean 77.79, std 15.16, range [35.66, 97.88]

Foldseek 3Di:
DPDPVVVVVVVVVVVVVVVVVVVVVVVVVVVPDDPVQPADPLLVVLLVVVCVVLPLVVDPDPVSSVLSVVVNVVSVVCSSVNDPVVSVVSVVVCLVCLPSRPDPDPVSVVVSVVSVVVSVVVVVVVVVVVVVVVCPDPVVVVVVVQVVCVVVVHRPVVVVVVVVVVVVVVVVVVVVVVVVVVVVVQVVCCVPPVDRVVVVD